Protein AF-A0A1W9LJN0-F1 (afdb_monomer_lite)

Secondary structure (DSSP, 8-state):
-------------------------------------SSPTTPEEESS----SSS--EEEEEEESSEEEE-TT-SEEEE--TT-EE-TT-EEEE-TT-EEEEEETTS-EEEE-SSEEEEEEEEEEETTTTEEEEEEEEEEEEEEEEE---TT-SEEEEEEE-SSEEEEESSEEEEEEEETTEEEEEE-TT-EEEEEETTEEEEEEEEETTEEEEEETTSPPPPPEEPPHHHHHHHHHHTPPPTT--B-TT-EEEEEEEEES-EEEEESTT-EEEES-EEE-SPPB-SEEEEEEEEES-EEEEESSS-EEEES-EEE-

Structure (mmCIF, N/CA/C/O backbone):
data_AF-A0A1W9LJN0-F1
#
_entry.id   AF-A0A1W9LJN0-F1
#
loop_
_atom_site.group_PDB
_atom_site.id
_atom_site.type_symbol
_atom_site.label_atom_id
_atom_site.label_alt_id
_atom_site.label_comp_id
_atom_site.label_asym_id
_atom_site.label_entity_id
_atom_site.label_seq_id
_atom_site.pdbx_PDB_ins_code
_atom_site.Cartn_x
_atom_site.Cartn_y
_atom_site.Cartn_z
_atom_site.occupancy
_atom_site.B_iso_or_equiv
_atom_site.auth_seq_id
_atom_site.auth_comp_id
_atom_site.auth_asym_id
_atom_site.auth_atom_id
_atom_site.pdbx_PDB_model_num
ATOM 1 N N . MET A 1 1 ? -53.079 51.655 16.236 1.00 35.97 1 MET A N 1
ATOM 2 C CA . MET A 1 1 ? -54.178 51.364 17.185 1.00 35.97 1 MET A CA 1
ATOM 3 C C . MET A 1 1 ? -54.790 50.039 16.751 1.00 35.97 1 MET A C 1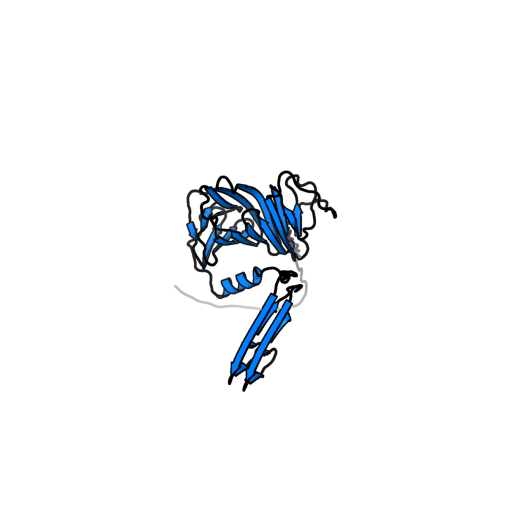
ATOM 5 O O . MET A 1 1 ? -55.192 49.943 15.605 1.00 35.97 1 MET A O 1
ATOM 9 N N . MET A 1 2 ? -54.509 48.933 17.443 1.00 32.59 2 MET A N 1
ATOM 10 C CA . MET A 1 2 ? -55.161 48.486 18.690 1.00 32.59 2 MET A CA 1
ATOM 11 C C . MET A 1 2 ? -56.616 48.035 18.477 1.00 32.59 2 MET A C 1
ATOM 13 O O . MET A 1 2 ? -57.460 48.906 18.339 1.00 32.59 2 MET A O 1
ATOM 17 N N . THR A 1 3 ? -56.840 46.704 18.570 1.00 36.62 3 THR A N 1
ATOM 18 C CA . THR A 1 3 ? -57.911 46.003 19.350 1.00 36.62 3 THR A CA 1
ATOM 19 C C . THR A 1 3 ? -59.389 46.358 19.055 1.00 36.62 3 THR A C 1
ATOM 21 O O . THR A 1 3 ? -59.676 47.468 18.662 1.00 36.62 3 THR A O 1
ATOM 24 N N . ASN A 1 4 ? -60.461 45.591 19.286 1.00 38.78 4 ASN A N 1
ATOM 25 C CA . ASN A 1 4 ? -60.814 44.295 19.901 1.00 38.78 4 ASN A CA 1
ATOM 26 C C . ASN A 1 4 ? -62.323 44.075 19.541 1.00 38.78 4 ASN A C 1
ATOM 28 O O . ASN A 1 4 ? -62.995 45.059 19.256 1.00 38.78 4 ASN A O 1
ATOM 32 N N . ASN A 1 5 ? -63.002 42.922 19.611 1.00 39.91 5 ASN A N 1
ATOM 33 C CA . ASN A 1 5 ? -62.698 41.481 19.703 1.00 39.91 5 ASN A CA 1
ATOM 34 C C . ASN A 1 5 ? -64.052 40.724 19.501 1.00 39.91 5 ASN A C 1
ATOM 36 O O . ASN A 1 5 ? -65.091 41.373 19.460 1.00 39.91 5 ASN A O 1
ATOM 40 N N . ARG A 1 6 ? -64.049 39.381 19.548 1.00 37.50 6 ARG A N 1
ATOM 41 C CA . ARG A 1 6 ? -65.186 38.484 19.891 1.00 37.50 6 ARG A CA 1
ATOM 42 C C . ARG A 1 6 ? -66.364 38.399 18.891 1.00 37.50 6 ARG A C 1
ATOM 44 O O . ARG A 1 6 ? -67.037 39.375 18.608 1.00 37.50 6 ARG A O 1
ATOM 51 N N . LEU A 1 7 ? -66.586 37.247 18.243 1.00 39.75 7 LEU A N 1
ATOM 52 C CA . LEU A 1 7 ? -67.118 35.943 18.726 1.00 39.75 7 LEU A CA 1
ATOM 53 C C . LEU A 1 7 ? -68.646 35.834 18.577 1.00 39.75 7 LEU A C 1
ATOM 55 O O . LEU A 1 7 ? -69.383 36.461 19.332 1.00 39.75 7 LEU A O 1
ATOM 59 N N . LYS A 1 8 ? -69.095 34.942 17.682 1.00 38.06 8 LYS A N 1
ATOM 60 C CA . LYS A 1 8 ? -70.357 34.188 17.790 1.00 38.06 8 LYS A CA 1
ATOM 61 C C . LYS A 1 8 ? -70.215 32.847 17.062 1.00 38.06 8 LYS A C 1
ATOM 63 O O . LYS A 1 8 ? -70.315 32.786 15.842 1.00 38.06 8 LYS A O 1
ATOM 68 N N . GLU A 1 9 ? -69.989 31.784 17.827 1.00 43.19 9 GLU A N 1
ATOM 69 C CA . GLU A 1 9 ? -70.219 30.407 17.380 1.00 43.19 9 GLU A CA 1
ATOM 70 C C . GLU A 1 9 ? -71.694 30.051 17.585 1.00 43.19 9 GLU A C 1
ATOM 72 O O . GLU A 1 9 ? -72.259 30.354 18.635 1.00 43.19 9 GLU A O 1
ATOM 77 N N . THR A 1 10 ? -72.316 29.389 16.610 1.00 38.47 10 THR A N 1
ATOM 78 C CA . THR A 1 10 ? -73.586 28.643 16.731 1.00 38.47 10 THR A CA 1
ATOM 79 C C . THR A 1 10 ? -73.709 27.764 15.473 1.00 38.47 10 THR A C 1
ATOM 81 O O . THR A 1 10 ? -73.546 28.304 14.386 1.00 38.47 10 THR A O 1
ATOM 84 N N . ILE A 1 11 ? -74.043 26.468 15.478 1.00 38.28 11 ILE A N 1
ATOM 85 C CA . ILE A 1 11 ? -73.914 25.356 16.449 1.00 38.28 11 ILE A CA 1
ATOM 86 C C . ILE A 1 11 ? -74.379 24.086 15.691 1.00 38.28 11 ILE A C 1
ATOM 88 O O . ILE A 1 11 ? -75.336 24.199 14.930 1.00 38.28 11 ILE A O 1
ATOM 92 N N . LEU A 1 12 ? -73.797 22.900 15.957 1.00 32.47 12 LEU A N 1
ATOM 93 C CA . LEU A 1 12 ? -74.280 21.567 15.496 1.00 32.47 12 LEU A CA 1
ATOM 94 C C . LEU A 1 12 ? -74.343 21.347 13.950 1.00 32.47 12 LEU A C 1
ATOM 96 O O . LEU A 1 12 ? -74.404 22.287 13.175 1.00 32.47 12 LEU A O 1
ATOM 100 N N . THR A 1 13 ? -74.298 20.133 13.387 1.00 38.59 13 THR A N 1
ATOM 101 C CA . THR A 1 13 ? -74.316 18.752 13.909 1.00 38.59 13 THR A CA 1
ATOM 102 C C . THR A 1 13 ? -73.177 17.913 13.304 1.00 38.59 13 THR A C 1
ATOM 104 O O . THR A 1 13 ? -72.693 18.188 12.209 1.00 38.59 13 THR A O 1
ATOM 107 N N . GLY A 1 14 ? -72.745 16.859 14.005 1.00 33.84 14 GLY A N 1
ATOM 108 C CA . GLY A 1 14 ? -71.745 15.916 13.492 1.00 33.84 14 GLY A CA 1
ATOM 109 C C . GLY A 1 14 ? -72.326 14.683 12.783 1.00 33.84 14 GLY A C 1
ATOM 110 O O . GLY A 1 14 ? -73.535 14.481 12.731 1.00 33.84 14 GLY A O 1
ATOM 111 N N . VAL A 1 15 ? -71.403 13.799 12.383 1.00 36.97 15 VAL A N 1
ATOM 112 C CA . VAL A 1 15 ? -71.593 12.394 11.961 1.00 36.97 15 VAL A CA 1
ATOM 113 C C . VAL A 1 15 ? -72.174 12.145 10.550 1.00 36.97 15 VAL A C 1
ATOM 115 O O . VAL A 1 15 ? -73.350 11.841 10.408 1.00 36.97 15 VAL A O 1
ATOM 118 N N . PHE A 1 16 ? -71.314 12.054 9.521 1.00 32.81 16 PHE A N 1
ATOM 119 C CA . PHE A 1 16 ? -71.002 10.752 8.892 1.00 32.81 16 PHE A CA 1
ATOM 120 C C . PHE A 1 16 ? -69.782 10.796 7.948 1.00 32.81 16 PHE A C 1
ATOM 122 O O . PHE A 1 16 ? -69.379 11.830 7.431 1.00 32.81 16 PHE A O 1
ATOM 129 N N . LYS A 1 17 ? -69.203 9.610 7.764 1.00 32.94 17 LYS A N 1
ATOM 130 C CA . LYS A 1 17 ? -68.022 9.229 6.974 1.00 32.94 17 LYS A CA 1
ATOM 131 C C . LYS A 1 17 ? -67.975 9.821 5.550 1.00 32.94 17 LYS A C 1
ATOM 133 O O . LYS A 1 17 ? -68.966 9.737 4.838 1.00 32.94 17 LYS A O 1
ATOM 138 N N . ILE A 1 18 ? -66.773 10.172 5.077 1.00 40.56 18 ILE A N 1
ATOM 139 C CA . ILE A 1 18 ? -65.991 9.354 4.118 1.00 40.56 18 ILE A CA 1
ATOM 140 C C . ILE A 1 18 ? -64.554 9.903 4.039 1.00 40.56 18 ILE A C 1
ATOM 142 O O . ILE A 1 18 ? -64.319 11.061 3.709 1.00 40.56 18 ILE A O 1
ATOM 146 N N . PHE A 1 19 ? -63.581 9.046 4.352 1.00 36.72 19 PHE A N 1
ATOM 147 C CA . PHE A 1 19 ? -62.151 9.322 4.204 1.00 36.72 19 PHE A CA 1
ATOM 148 C C . PHE A 1 19 ? -61.759 9.011 2.748 1.00 36.72 19 PHE A C 1
ATOM 150 O O . PHE A 1 19 ? -61.533 7.850 2.413 1.00 36.72 19 PHE A O 1
ATOM 157 N N . VAL A 1 20 ? -61.680 10.016 1.868 1.00 39.22 20 VAL A N 1
ATOM 158 C CA . VAL A 1 20 ? -60.998 9.842 0.570 1.00 39.22 20 VAL A CA 1
ATOM 159 C C . VAL A 1 20 ? -59.513 10.100 0.786 1.00 39.22 20 VAL A C 1
ATOM 161 O O . VAL A 1 20 ? -59.011 11.207 0.599 1.00 39.22 20 VAL A O 1
ATOM 164 N N . LEU A 1 21 ? -58.809 9.056 1.223 1.00 36.81 21 LEU A N 1
ATOM 165 C CA . LEU A 1 21 ? -57.354 9.053 1.281 1.00 36.81 21 LEU A CA 1
ATOM 166 C C . LEU A 1 21 ? -56.822 9.025 -0.160 1.00 36.81 21 LEU A C 1
ATOM 168 O O . LEU A 1 21 ? -56.705 7.959 -0.762 1.00 36.81 21 LEU A O 1
ATOM 172 N N . SER A 1 22 ? -56.549 10.204 -0.728 1.00 39.56 22 SER A N 1
ATOM 173 C CA . SER A 1 22 ? -55.938 10.332 -2.055 1.00 39.56 22 SER A CA 1
ATOM 174 C C . SER A 1 22 ? -54.528 9.745 -2.025 1.00 39.56 22 SER A C 1
ATOM 176 O O . SER A 1 22 ? -53.572 10.368 -1.559 1.00 39.56 22 SER A O 1
ATOM 178 N N . LEU A 1 23 ? -54.432 8.500 -2.483 1.00 43.59 23 LEU A N 1
ATOM 179 C CA . LEU A 1 23 ? -53.227 7.689 -2.508 1.00 43.59 23 LEU A CA 1
ATOM 180 C C . LEU A 1 23 ? -52.259 8.195 -3.591 1.00 43.59 23 LEU A C 1
ATOM 182 O O . LEU A 1 23 ? -52.083 7.553 -4.626 1.00 43.59 23 LEU A O 1
ATOM 186 N N . ILE A 1 24 ? -51.586 9.325 -3.349 1.00 43.81 24 ILE A N 1
ATOM 187 C CA . ILE A 1 24 ? -50.379 9.679 -4.109 1.00 43.81 24 ILE A CA 1
ATOM 188 C C . ILE A 1 24 ? -49.248 8.785 -3.601 1.00 43.81 24 ILE A C 1
ATOM 190 O O . ILE A 1 24 ? -48.408 9.171 -2.790 1.00 43.81 24 ILE A O 1
ATOM 194 N N . CYS A 1 25 ? -49.266 7.547 -4.090 1.00 35.28 25 CYS A N 1
ATOM 195 C CA . CYS A 1 25 ? -48.150 6.626 -4.004 1.00 35.28 25 CYS A CA 1
ATOM 196 C C . CYS A 1 25 ? -47.039 7.155 -4.919 1.00 35.28 25 CYS A C 1
ATOM 198 O O . CYS A 1 25 ? -46.892 6.722 -6.059 1.00 35.28 25 CYS A O 1
ATOM 200 N N . LEU A 1 26 ? -46.278 8.137 -4.429 1.00 38.56 26 LEU A N 1
ATOM 201 C CA . LEU A 1 26 ? -44.926 8.370 -4.915 1.00 38.56 26 LEU A CA 1
ATOM 202 C C . LEU A 1 26 ? -44.145 7.097 -4.576 1.00 38.56 26 LEU A C 1
ATOM 204 O O . LEU A 1 26 ? -43.939 6.839 -3.385 1.00 38.56 26 LEU A O 1
ATOM 208 N N . PRO A 1 27 ? -43.740 6.274 -5.563 1.00 40.53 27 PRO A N 1
ATOM 209 C CA . PRO A 1 27 ? -42.848 5.178 -5.257 1.00 40.53 27 PRO A CA 1
ATOM 210 C C . PRO A 1 27 ? -41.597 5.802 -4.655 1.00 40.53 27 PRO A C 1
ATOM 212 O O . PRO A 1 27 ? -41.004 6.712 -5.243 1.00 40.53 27 PRO A O 1
ATOM 215 N N . PHE A 1 28 ? -41.198 5.317 -3.478 1.00 41.78 28 PHE A N 1
ATOM 216 C CA . PHE A 1 28 ? -39.837 5.520 -3.017 1.00 41.78 28 PHE A CA 1
ATOM 217 C C . PHE A 1 28 ? -38.941 5.038 -4.151 1.00 41.78 28 PHE A C 1
ATOM 219 O O . PHE A 1 28 ? -38.836 3.835 -4.395 1.00 41.78 28 PHE A O 1
ATOM 226 N N . LEU A 1 29 ? -38.309 5.980 -4.852 1.00 37.22 29 LEU A N 1
ATOM 227 C CA . LEU A 1 29 ? -37.176 5.668 -5.694 1.00 37.22 29 LEU A CA 1
ATOM 228 C C . LEU A 1 29 ? -36.070 5.283 -4.713 1.00 37.22 29 LEU A C 1
ATOM 230 O O . LEU A 1 29 ? -35.251 6.105 -4.303 1.00 37.22 29 LEU A O 1
ATOM 234 N N . THR A 1 30 ? -36.092 4.020 -4.285 1.00 41.88 30 THR A N 1
ATOM 235 C CA . THR A 1 30 ? -34.948 3.346 -3.695 1.00 41.88 30 THR A CA 1
ATOM 236 C C . THR A 1 30 ? -33.914 3.273 -4.800 1.00 41.88 30 THR A C 1
ATOM 238 O O . THR A 1 30 ? -33.776 2.264 -5.493 1.00 41.88 30 THR A O 1
ATOM 241 N N . GLY A 1 31 ? -33.235 4.403 -4.998 1.00 36.78 31 GLY A N 1
ATOM 242 C CA . GLY A 1 31 ? -32.000 4.486 -5.731 1.00 36.78 31 GLY A CA 1
ATOM 243 C C . GLY A 1 31 ? -31.047 3.551 -5.023 1.00 36.78 31 GLY A C 1
ATOM 244 O O . GLY A 1 31 ? -30.416 3.927 -4.039 1.00 36.78 31 GLY A O 1
ATOM 245 N N . SER A 1 32 ? -30.999 2.315 -5.518 1.00 37.88 32 SER A N 1
ATOM 246 C CA . SER A 1 32 ? -29.863 1.438 -5.337 1.00 37.88 32 SER A CA 1
ATOM 247 C C . SER A 1 32 ? -28.649 2.284 -5.688 1.00 37.88 32 SER A C 1
ATOM 249 O O . SER A 1 32 ? -28.423 2.607 -6.858 1.00 37.88 32 SER A O 1
ATOM 251 N N . LEU A 1 33 ? -27.920 2.712 -4.657 1.00 35.62 33 LEU A N 1
ATOM 252 C CA . LEU A 1 33 ? -26.556 3.176 -4.808 1.00 35.62 33 LEU A CA 1
ATOM 253 C C . LEU A 1 33 ? -25.814 1.965 -5.349 1.00 35.62 33 LEU A C 1
ATOM 255 O O . LEU A 1 33 ? -25.388 1.105 -4.582 1.00 35.62 33 LEU A O 1
ATOM 259 N N . TYR A 1 34 ? -25.755 1.875 -6.680 1.00 39.16 34 TYR A N 1
ATOM 260 C CA . TYR A 1 34 ? -25.023 0.847 -7.395 1.00 39.16 34 TYR A CA 1
ATOM 261 C C . TYR A 1 34 ? -23.600 0.897 -6.853 1.00 39.16 34 TYR A C 1
ATOM 263 O O . TYR A 1 34 ? -22.830 1.803 -7.184 1.00 39.16 34 TYR A O 1
ATOM 271 N N . ALA A 1 35 ? -23.274 -0.048 -5.970 1.00 42.72 35 ALA A N 1
ATOM 272 C CA . ALA A 1 35 ? -21.923 -0.249 -5.499 1.00 42.72 35 ALA A CA 1
ATOM 273 C C . ALA A 1 35 ? -21.118 -0.588 -6.748 1.00 42.72 35 ALA A C 1
ATOM 275 O O . ALA A 1 35 ? -21.254 -1.679 -7.299 1.00 42.72 35 ALA A O 1
ATOM 276 N N . LYS A 1 36 ? -20.389 0.405 -7.270 1.00 51.75 36 LYS A N 1
ATOM 277 C CA . LYS A 1 36 ? -19.696 0.299 -8.550 1.00 51.75 36 LYS A CA 1
ATOM 278 C C . LYS A 1 36 ? -18.742 -0.879 -8.452 1.00 51.75 36 LYS A C 1
ATOM 280 O O . LYS A 1 36 ? -17.731 -0.783 -7.756 1.00 51.75 36 LYS A O 1
ATOM 285 N N . THR A 1 37 ? -19.083 -1.980 -9.121 1.00 65.12 37 THR A N 1
ATOM 286 C CA . THR A 1 37 ? -18.301 -3.208 -9.050 1.00 65.12 37 THR A CA 1
ATOM 287 C C . THR A 1 37 ? -16.870 -2.884 -9.447 1.00 65.12 37 THR A C 1
ATOM 289 O O . THR A 1 37 ? -16.604 -2.384 -10.539 1.00 65.12 37 THR A O 1
ATOM 292 N N . LEU A 1 38 ? -15.952 -3.117 -8.512 1.00 78.44 38 LEU A N 1
ATOM 293 C CA . LEU A 1 38 ? -14.531 -2.831 -8.683 1.00 78.44 38 LEU A CA 1
ATOM 294 C C . LEU A 1 38 ? -13.918 -3.621 -9.847 1.00 78.44 38 LEU A C 1
ATOM 296 O O . LEU A 1 38 ? -13.002 -3.151 -10.519 1.00 78.44 38 LEU A O 1
ATOM 300 N N . ILE A 1 39 ? -14.447 -4.824 -10.069 1.00 83.12 39 ILE A N 1
ATOM 301 C CA . ILE A 1 39 ? -14.121 -5.703 -11.186 1.00 83.12 39 ILE A CA 1
ATOM 302 C C . ILE A 1 39 ? -14.922 -5.244 -12.420 1.00 83.12 39 ILE A C 1
ATOM 304 O O . ILE A 1 39 ? -16.141 -5.105 -12.311 1.00 83.12 39 ILE A O 1
ATOM 308 N N . PRO A 1 40 ? -14.280 -5.042 -13.589 1.00 83.88 40 PRO A N 1
ATOM 309 C CA . PRO A 1 40 ? -14.974 -4.739 -14.838 1.00 83.88 40 PRO A CA 1
ATOM 310 C C . PRO A 1 40 ? -16.061 -5.765 -15.181 1.00 83.88 40 PRO A C 1
ATOM 312 O O . PRO A 1 40 ? -15.866 -6.973 -15.028 1.00 83.88 40 PRO A O 1
ATOM 315 N N . GLU A 1 41 ? -17.194 -5.282 -15.683 1.00 83.19 41 GLU A N 1
ATOM 316 C CA . GLU A 1 41 ? -18.299 -6.131 -16.123 1.00 83.19 41 GLU A CA 1
ATOM 317 C C . GLU A 1 41 ? -17.854 -7.075 -17.254 1.00 83.19 41 GLU A C 1
ATOM 319 O O . GLU A 1 41 ? -17.096 -6.691 -18.145 1.00 83.19 41 GLU A O 1
ATOM 324 N N . GLY A 1 42 ? -18.279 -8.340 -17.190 1.00 82.75 42 GLY A N 1
ATOM 325 C CA . GLY A 1 42 ? -17.891 -9.372 -18.158 1.00 82.75 42 GLY A CA 1
ATOM 326 C C . GLY A 1 42 ? -16.452 -9.903 -18.037 1.00 82.75 42 GLY A C 1
ATOM 327 O O . GLY A 1 42 ? -16.062 -10.742 -18.849 1.00 82.75 42 GLY A O 1
ATOM 328 N N . LEU A 1 43 ? -15.656 -9.475 -17.045 1.00 91.44 43 LEU A N 1
ATOM 329 C CA . LEU A 1 43 ? -14.290 -9.979 -16.866 1.00 91.44 43 LEU A CA 1
ATOM 330 C C . LEU A 1 43 ? -14.274 -11.488 -16.561 1.00 91.44 43 LEU A C 1
ATOM 332 O O . LEU A 1 43 ? -14.705 -11.939 -15.499 1.00 91.44 43 LEU A O 1
ATOM 336 N N . VAL A 1 44 ? -13.681 -12.270 -17.463 1.00 92.25 44 VAL A N 1
ATOM 337 C CA . VAL A 1 44 ? -13.500 -13.714 -17.274 1.00 92.25 44 VAL A CA 1
ATOM 338 C C . VAL A 1 44 ? -12.327 -13.977 -16.328 1.00 92.25 44 VAL A C 1
ATOM 340 O O . VAL A 1 44 ? -11.184 -13.616 -16.621 1.00 92.25 44 VAL A O 1
ATOM 343 N N . LEU A 1 45 ? -12.592 -14.654 -15.209 1.00 93.00 45 LEU A N 1
ATOM 344 C CA . LEU A 1 45 ? -11.546 -15.126 -14.302 1.00 93.00 45 LEU A CA 1
ATOM 345 C C . LEU A 1 45 ? -10.902 -16.427 -14.816 1.00 93.00 45 LEU A C 1
ATOM 347 O O . LEU A 1 45 ? -11.582 -17.297 -15.361 1.00 93.00 45 LEU A O 1
ATOM 351 N N . LYS A 1 46 ? -9.585 -16.571 -14.631 1.00 92.62 46 LYS A N 1
ATOM 352 C CA . LYS A 1 46 ? -8.809 -17.777 -14.966 1.00 92.62 46 LYS A CA 1
ATOM 353 C C . LYS A 1 46 ? -8.141 -18.367 -13.721 1.00 92.62 46 LYS A C 1
ATOM 355 O O . LYS A 1 46 ? -7.498 -17.653 -12.953 1.00 92.62 46 LYS A O 1
ATOM 360 N N . ASP A 1 47 ? -8.222 -19.690 -13.565 1.00 86.62 47 ASP A N 1
ATOM 361 C CA . ASP A 1 47 ? -7.620 -20.413 -12.428 1.00 86.62 47 ASP A CA 1
ATOM 362 C C . ASP A 1 47 ? -6.088 -20.488 -12.495 1.00 86.62 47 ASP A C 1
ATOM 364 O O . ASP A 1 47 ? -5.394 -20.469 -11.467 1.00 86.62 47 ASP A O 1
ATOM 368 N N . LYS A 1 48 ? -5.559 -20.576 -13.723 1.00 91.69 48 LYS A N 1
ATOM 369 C CA . LYS A 1 48 ? -4.127 -20.570 -14.019 1.00 91.69 48 LYS A CA 1
ATOM 370 C C . LYS A 1 48 ? -3.678 -19.146 -14.331 1.00 91.69 48 LYS A C 1
ATOM 372 O O . LYS A 1 48 ? -4.128 -18.554 -15.308 1.00 91.69 48 LYS A O 1
ATOM 377 N N . PHE A 1 49 ? -2.749 -18.641 -13.525 1.00 94.44 49 PHE A N 1
ATOM 378 C CA . PHE A 1 49 ? -2.041 -17.395 -13.796 1.00 94.44 49 PHE A CA 1
ATOM 379 C C . PHE A 1 49 ? -1.184 -17.531 -15.061 1.00 94.44 49 PHE A C 1
ATOM 381 O O . PHE A 1 49 ? -0.456 -18.516 -15.218 1.00 94.44 49 PHE A O 1
ATOM 388 N N . LEU A 1 50 ? -1.268 -16.540 -15.944 1.00 94.31 50 LEU A N 1
ATOM 389 C CA . LEU A 1 50 ? -0.403 -16.384 -17.110 1.00 94.31 50 LEU A CA 1
ATOM 390 C C . LEU A 1 50 ? 0.384 -15.082 -16.914 1.00 94.31 50 LEU A C 1
ATOM 392 O O . LEU A 1 50 ? -0.246 -14.099 -16.552 1.00 94.31 50 LEU A O 1
ATOM 396 N N . PRO A 1 51 ? 1.714 -15.046 -17.114 1.00 93.62 51 PRO A N 1
ATOM 397 C CA . PRO A 1 51 ? 2.494 -13.820 -16.951 1.00 93.62 51 PRO A CA 1
ATOM 398 C C . PRO A 1 51 ? 1.979 -12.643 -17.791 1.00 93.62 51 PRO A C 1
ATOM 400 O O . PRO A 1 51 ? 1.567 -12.824 -18.940 1.00 93.62 51 PRO A O 1
ATOM 403 N N . GLY A 1 52 ? 2.072 -11.438 -17.226 1.00 92.69 52 GLY A N 1
ATOM 404 C CA . GLY A 1 52 ? 1.877 -10.186 -17.948 1.00 92.69 52 GLY A CA 1
ATOM 405 C C . GLY A 1 52 ? 3.011 -9.906 -18.943 1.00 92.69 52 GLY A C 1
ATOM 406 O O . GLY A 1 52 ? 3.944 -10.694 -19.112 1.00 92.69 52 GLY A O 1
ATOM 407 N N . LYS A 1 53 ? 2.926 -8.767 -19.636 1.00 92.50 53 LYS A N 1
ATOM 408 C CA . LYS A 1 53 ? 3.963 -8.339 -20.586 1.00 92.50 53 LYS A CA 1
ATOM 409 C C . LYS A 1 53 ? 5.141 -7.690 -19.857 1.00 92.50 53 LYS A C 1
ATOM 411 O O . LYS A 1 53 ? 4.946 -6.946 -18.903 1.00 92.50 53 LYS A O 1
ATOM 416 N N . GLY A 1 54 ? 6.344 -7.894 -20.394 1.00 93.31 54 GLY A N 1
ATOM 417 C CA . GLY A 1 54 ? 7.567 -7.264 -19.895 1.00 93.31 54 GLY A CA 1
ATOM 418 C C . GLY A 1 54 ? 8.176 -7.967 -18.672 1.00 93.31 54 GLY A C 1
ATOM 419 O O . GLY A 1 54 ? 7.743 -9.059 -18.296 1.00 93.31 54 GLY A O 1
ATOM 420 N N . PRO A 1 55 ? 9.227 -7.380 -18.074 1.00 94.50 55 PRO A N 1
ATOM 421 C CA . PRO A 1 55 ? 9.820 -7.890 -16.845 1.00 94.50 55 PRO A CA 1
ATOM 422 C C . PRO A 1 55 ? 8.874 -7.710 -15.648 1.00 94.50 55 PRO A C 1
ATOM 424 O O . PRO A 1 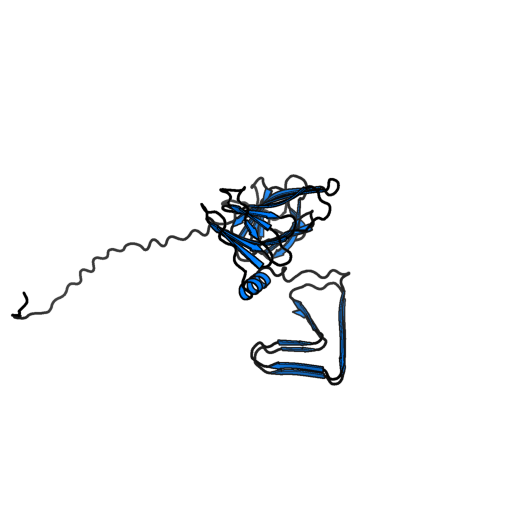55 ? 8.049 -6.799 -15.604 1.00 94.50 55 PRO A O 1
ATOM 427 N N . SER A 1 56 ? 9.034 -8.568 -14.642 1.00 96.19 56 SER A N 1
ATOM 428 C CA . SER A 1 56 ? 8.341 -8.434 -13.356 1.00 96.19 56 SER A CA 1
ATOM 429 C C . SER A 1 56 ? 8.848 -7.191 -12.618 1.00 96.19 56 SER A C 1
ATOM 431 O O . SER A 1 56 ? 10.053 -7.072 -12.404 1.00 96.19 56 SER A O 1
ATOM 433 N N . ILE A 1 57 ? 7.950 -6.308 -12.180 1.00 96.88 57 ILE A N 1
ATOM 434 C CA . ILE A 1 57 ? 8.260 -5.091 -11.401 1.00 96.88 57 ILE A CA 1
ATOM 435 C C . ILE A 1 57 ? 8.164 -5.290 -9.879 1.00 96.88 57 ILE A C 1
ATOM 437 O O . ILE A 1 57 ? 8.626 -4.458 -9.094 1.00 96.88 57 ILE A O 1
ATOM 441 N N . GLY A 1 58 ? 7.559 -6.398 -9.460 1.00 96.62 58 GLY A N 1
ATOM 442 C CA . GLY A 1 58 ? 7.433 -6.804 -8.067 1.00 96.62 58 GLY A CA 1
ATOM 443 C C . GLY A 1 58 ? 6.811 -8.189 -7.945 1.00 96.62 58 GLY A C 1
ATOM 444 O O . GLY A 1 58 ? 6.720 -8.929 -8.924 1.00 96.62 58 GLY A O 1
ATOM 445 N N . LYS A 1 59 ? 6.365 -8.545 -6.741 1.00 96.50 59 LYS A N 1
ATOM 446 C CA . LYS A 1 59 ? 5.667 -9.804 -6.450 1.00 96.50 59 LYS A CA 1
ATOM 447 C C . LYS A 1 59 ? 4.680 -9.664 -5.297 1.00 96.50 59 LYS A C 1
ATOM 449 O O . LYS A 1 59 ? 4.823 -8.804 -4.429 1.00 96.50 59 LYS A O 1
ATOM 454 N N . ILE A 1 60 ? 3.725 -10.583 -5.232 1.00 96.56 60 ILE A N 1
ATOM 455 C CA . ILE A 1 60 ? 2.798 -10.710 -4.104 1.00 96.56 60 ILE A CA 1
ATOM 456 C C . ILE A 1 60 ? 3.530 -11.332 -2.909 1.00 96.56 60 ILE A C 1
ATOM 458 O O . ILE A 1 60 ? 3.947 -12.491 -2.962 1.00 96.56 60 ILE A O 1
ATOM 462 N N . TYR A 1 61 ? 3.675 -10.587 -1.815 1.00 91.56 61 TYR A N 1
ATOM 463 C CA . TYR A 1 61 ? 4.341 -11.050 -0.598 1.00 91.56 61 TYR A CA 1
ATOM 464 C C . TYR A 1 61 ? 3.381 -11.792 0.344 1.00 91.56 61 TYR A C 1
ATOM 466 O O . TYR A 1 61 ? 3.698 -12.895 0.813 1.00 91.56 61 TYR A O 1
ATOM 474 N N . SER A 1 62 ? 2.192 -11.234 0.585 1.00 91.06 62 SER A N 1
ATOM 475 C CA . SER A 1 62 ? 1.096 -11.885 1.313 1.00 91.06 62 SER A CA 1
ATOM 476 C C . SER A 1 62 ? -0.252 -11.548 0.665 1.00 91.06 62 SER A C 1
ATOM 478 O O . SER A 1 62 ? -0.391 -10.517 0.011 1.00 91.06 62 SER A O 1
ATOM 480 N N . VAL A 1 63 ? -1.229 -12.451 0.771 1.00 92.06 63 VAL A N 1
ATOM 481 C CA . VAL A 1 63 ? -2.595 -12.237 0.271 1.00 92.06 63 VAL A CA 1
ATOM 482 C C . VAL A 1 63 ? -3.589 -13.049 1.098 1.00 92.06 63 VAL A C 1
ATOM 484 O O . VAL A 1 63 ? -3.334 -14.212 1.415 1.00 92.06 63 VAL A O 1
ATOM 487 N N . GLN A 1 64 ? -4.719 -12.430 1.420 1.00 88.31 64 GLN A N 1
ATOM 488 C CA . GLN A 1 64 ? -5.890 -13.004 2.072 1.00 88.31 64 GLN A CA 1
ATOM 489 C C . GLN A 1 64 ? -7.097 -12.709 1.179 1.00 88.31 64 GLN A C 1
ATOM 491 O O . GLN A 1 64 ? -7.322 -11.535 0.912 1.00 88.31 64 GLN A O 1
ATOM 496 N N . ALA A 1 65 ? -7.819 -13.772 0.782 1.00 81.94 65 ALA A N 1
ATOM 497 C CA . ALA A 1 65 ? -9.137 -13.835 0.116 1.00 81.94 65 ALA A CA 1
ATOM 498 C C . ALA A 1 65 ? -9.426 -12.855 -1.047 1.00 81.94 65 ALA A C 1
ATOM 500 O O . ALA A 1 65 ? -9.098 -11.689 -0.991 1.00 81.94 65 ALA A O 1
ATOM 501 N N . ASP A 1 66 ? -10.112 -13.301 -2.102 1.00 87.62 66 ASP A N 1
ATOM 502 C CA . ASP A 1 66 ? -10.833 -12.402 -3.034 1.00 87.62 66 ASP A CA 1
ATOM 503 C C . ASP A 1 66 ? -10.081 -11.132 -3.498 1.00 87.62 66 ASP A C 1
ATOM 505 O O . ASP A 1 66 ? -10.605 -10.016 -3.530 1.00 87.62 66 ASP A O 1
ATOM 509 N N . VAL A 1 67 ? -8.814 -11.332 -3.876 1.00 95.88 67 VAL A N 1
ATOM 510 C CA . VAL A 1 67 ? -7.981 -10.338 -4.556 1.00 95.88 67 VAL A CA 1
ATOM 511 C C . VAL A 1 67 ? -7.777 -10.776 -6.003 1.00 95.88 67 VAL A C 1
ATOM 513 O O . VAL A 1 67 ? -7.364 -11.911 -6.268 1.00 95.88 67 VAL A O 1
ATOM 516 N N . ILE A 1 68 ? -8.066 -9.873 -6.936 1.00 97.12 68 ILE A N 1
ATOM 517 C CA . ILE A 1 68 ? -7.983 -10.093 -8.382 1.00 97.12 68 ILE A CA 1
ATOM 518 C C . ILE A 1 68 ? -6.881 -9.213 -8.974 1.00 97.12 68 ILE A C 1
ATOM 520 O O . ILE A 1 68 ? -6.761 -8.038 -8.634 1.00 97.12 68 ILE A O 1
ATOM 524 N N . ILE A 1 69 ? -6.096 -9.788 -9.883 1.00 97.88 69 ILE A N 1
ATOM 525 C CA . ILE A 1 69 ? -5.132 -9.080 -10.729 1.00 97.88 69 ILE A CA 1
ATOM 526 C C . ILE A 1 69 ? -5.636 -9.105 -12.165 1.00 97.88 69 ILE A C 1
ATOM 528 O O . ILE A 1 69 ? -6.073 -10.148 -12.651 1.00 97.88 69 ILE A O 1
ATOM 532 N N . ILE A 1 70 ? -5.555 -7.965 -12.841 1.00 97.69 70 ILE A N 1
ATOM 533 C CA . ILE A 1 70 ? -5.899 -7.794 -14.251 1.00 97.69 70 ILE A CA 1
ATOM 534 C C . ILE A 1 70 ? -4.679 -7.186 -14.940 1.00 97.69 70 ILE A C 1
ATOM 536 O O . ILE A 1 70 ? -4.261 -6.091 -14.572 1.00 97.69 70 ILE A O 1
ATOM 540 N N . HIS A 1 71 ? -4.113 -7.870 -15.932 1.00 97.19 71 HIS A N 1
ATOM 541 C CA . HIS A 1 71 ? -2.999 -7.320 -16.712 1.00 97.19 71 HIS A CA 1
ATOM 542 C C . HIS A 1 71 ? -3.452 -6.155 -17.600 1.00 97.19 71 HIS A C 1
ATOM 544 O O . HIS A 1 71 ? -4.639 -6.001 -17.899 1.00 97.19 71 HIS A O 1
ATOM 550 N N . SER A 1 72 ? -2.492 -5.374 -18.095 1.00 94.62 72 SER A N 1
ATOM 551 C CA . SER A 1 72 ? -2.728 -4.197 -18.946 1.00 94.62 72 SER A CA 1
ATOM 552 C C . SER A 1 72 ? -3.556 -4.454 -20.215 1.00 94.62 72 SER A C 1
ATOM 554 O O . SER A 1 72 ? -4.183 -3.527 -20.725 1.00 94.62 72 SER A O 1
ATOM 556 N N . ASP A 1 73 ? -3.624 -5.696 -20.714 1.00 92.19 73 ASP A N 1
ATOM 557 C CA . ASP A 1 73 ? -4.476 -6.061 -21.857 1.00 92.19 73 ASP A CA 1
ATOM 558 C C . ASP A 1 73 ? -5.963 -6.272 -21.508 1.00 92.19 73 ASP A C 1
ATOM 560 O O . ASP A 1 73 ? -6.784 -6.420 -22.413 1.00 92.19 73 ASP A O 1
ATOM 564 N N . ARG A 1 74 ? -6.305 -6.257 -20.211 1.00 92.25 74 ARG A N 1
ATOM 565 C CA . ARG A 1 74 ? -7.658 -6.340 -19.632 1.00 92.25 74 ARG A CA 1
ATOM 566 C C . ARG A 1 74 ? -8.497 -7.548 -20.079 1.00 92.25 74 ARG A C 1
ATOM 568 O O . ARG A 1 74 ? -9.706 -7.552 -19.871 1.00 92.25 74 ARG A O 1
ATOM 575 N N . LYS A 1 75 ? -7.881 -8.597 -20.641 1.00 91.19 75 LYS A N 1
ATOM 576 C CA . LYS A 1 75 ? -8.612 -9.767 -21.171 1.00 91.19 75 LYS A CA 1
ATOM 577 C C . LYS A 1 75 ? -9.148 -10.704 -20.098 1.00 91.19 75 LYS A C 1
ATOM 579 O O . LYS A 1 75 ? -10.208 -11.295 -20.279 1.00 91.19 75 LYS A O 1
ATOM 584 N N . TYR A 1 76 ? -8.391 -10.880 -19.018 1.00 95.00 76 TYR A N 1
ATOM 585 C CA . TYR A 1 76 ? -8.678 -11.856 -17.971 1.00 95.00 76 TYR A CA 1
ATOM 586 C C . TYR A 1 76 ? -8.322 -11.307 -16.594 1.00 95.00 76 TYR A C 1
ATOM 588 O O . TYR A 1 76 ? -7.364 -10.546 -16.448 1.00 95.00 76 TYR A O 1
ATOM 596 N N . GLY A 1 77 ? -9.075 -11.746 -15.587 1.00 96.12 77 GLY A N 1
ATOM 597 C CA . GLY A 1 77 ? -8.700 -11.601 -14.185 1.00 96.12 77 GLY A CA 1
ATOM 598 C C . GLY A 1 77 ? -8.084 -12.886 -13.637 1.00 96.12 77 GLY A C 1
ATOM 599 O O . GLY A 1 77 ? -8.471 -13.991 -14.017 1.00 96.12 77 GLY A O 1
ATOM 600 N N . TYR A 1 78 ? -7.160 -12.752 -12.696 1.00 96.81 78 TYR A N 1
ATOM 601 C CA . TYR A 1 78 ? -6.495 -13.870 -12.033 1.00 96.81 78 TYR A CA 1
ATOM 602 C C . TYR A 1 78 ? -6.611 -13.716 -10.521 1.00 96.81 78 TYR A C 1
ATOM 604 O O . TYR A 1 78 ? -6.362 -12.636 -9.986 1.00 96.81 78 TYR A O 1
ATOM 612 N N . ARG A 1 79 ? -6.957 -14.795 -9.810 1.00 95.94 79 ARG A N 1
ATOM 613 C CA . ARG A 1 79 ? -6.936 -14.787 -8.339 1.00 95.94 79 ARG A CA 1
ATOM 614 C C . ARG A 1 79 ? -5.490 -14.696 -7.849 1.00 95.94 79 ARG A C 1
ATOM 616 O O . ARG A 1 79 ? -4.673 -15.566 -8.159 1.00 95.94 79 ARG A O 1
ATOM 623 N N . ALA A 1 80 ? -5.193 -13.658 -7.074 1.00 95.94 80 ALA A N 1
ATOM 624 C CA . ALA A 1 80 ? -3.882 -13.423 -6.490 1.00 95.94 80 ALA A CA 1
ATOM 625 C C . ALA A 1 80 ? -3.458 -14.573 -5.559 1.00 95.94 80 ALA A C 1
ATOM 627 O O . ALA A 1 80 ? -4.253 -15.104 -4.782 1.00 95.94 80 ALA A O 1
ATOM 628 N N . LYS A 1 81 ? -2.179 -14.953 -5.627 1.00 94.19 81 LYS A N 1
ATOM 629 C CA . LYS A 1 81 ? -1.545 -15.992 -4.801 1.00 94.19 81 LYS A CA 1
ATOM 630 C C . LYS A 1 81 ? -0.139 -15.528 -4.418 1.00 94.19 81 LYS A C 1
ATOM 632 O O . LYS A 1 81 ? 0.520 -14.832 -5.187 1.00 94.19 81 LYS A O 1
ATOM 637 N N . LYS A 1 82 ? 0.339 -15.919 -3.235 1.00 92.50 82 LYS A N 1
ATOM 638 C CA . LYS A 1 82 ? 1.690 -15.574 -2.766 1.00 92.50 82 LYS A CA 1
ATOM 639 C C . LYS A 1 82 ? 2.763 -15.971 -3.794 1.00 92.50 82 LYS A C 1
ATOM 641 O O . LYS A 1 82 ? 2.670 -17.028 -4.409 1.00 92.50 82 LYS A O 1
ATOM 646 N N . ASN A 1 83 ? 3.792 -15.135 -3.919 1.00 92.38 83 ASN A N 1
ATOM 647 C CA . ASN A 1 83 ? 4.913 -15.229 -4.858 1.00 92.38 83 ASN A CA 1
ATOM 648 C C . ASN A 1 83 ? 4.564 -15.083 -6.350 1.00 92.38 83 ASN A C 1
ATOM 650 O O . ASN A 1 83 ? 5.476 -15.206 -7.166 1.00 92.38 83 ASN A O 1
ATOM 654 N N . LEU A 1 84 ? 3.313 -14.793 -6.737 1.00 96.75 84 LEU A N 1
ATOM 655 C CA . LEU A 1 84 ? 3.044 -14.425 -8.130 1.00 96.75 84 LEU A CA 1
ATOM 656 C C . LEU A 1 84 ? 3.770 -13.112 -8.487 1.00 96.75 84 LEU A C 1
ATOM 658 O O . LEU A 1 84 ? 3.791 -12.196 -7.656 1.00 96.75 84 LEU A O 1
ATOM 662 N N . PRO A 1 85 ? 4.371 -13.018 -9.687 1.00 98.12 85 PRO A N 1
ATOM 663 C CA . PRO A 1 85 ? 4.970 -11.786 -10.187 1.00 98.12 85 PRO A CA 1
ATOM 664 C C . PRO A 1 85 ? 3.900 -10.740 -10.514 1.00 98.12 85 PRO A C 1
ATOM 666 O O . PRO A 1 85 ? 2.764 -11.083 -10.844 1.00 98.12 85 PRO A O 1
ATOM 669 N N . LEU A 1 86 ? 4.292 -9.471 -10.430 1.00 98.00 86 LEU A N 1
ATOM 670 C CA . LEU A 1 86 ? 3.497 -8.303 -10.811 1.00 98.00 86 LEU A CA 1
ATOM 671 C C . LEU A 1 86 ? 4.186 -7.591 -11.974 1.00 98.00 86 LEU A C 1
ATOM 673 O O . LEU A 1 86 ? 5.414 -7.473 -11.975 1.00 98.00 86 LEU A O 1
ATOM 677 N N . PHE A 1 87 ? 3.403 -7.107 -12.931 1.00 97.81 87 PHE A N 1
ATOM 678 C CA . PHE A 1 87 ? 3.865 -6.509 -14.184 1.00 97.81 87 PHE A CA 1
ATOM 679 C C . PHE A 1 87 ? 3.398 -5.060 -14.332 1.00 97.81 87 PHE A C 1
ATOM 681 O O . PHE A 1 87 ? 2.510 -4.584 -13.622 1.00 97.81 87 PHE A O 1
ATOM 688 N N . GLU A 1 88 ? 4.016 -4.343 -15.267 1.00 96.94 88 GLU A N 1
ATOM 689 C CA . GLU A 1 88 ? 3.624 -2.976 -15.594 1.00 96.94 88 GLU A CA 1
ATOM 690 C C . GLU A 1 88 ? 2.207 -2.921 -16.191 1.00 96.94 88 GLU A C 1
ATOM 692 O O . GLU A 1 88 ? 1.840 -3.678 -17.097 1.00 96.94 88 GLU A O 1
ATOM 697 N N . GLY A 1 89 ? 1.400 -2.007 -15.652 1.00 97.00 89 GLY A N 1
ATOM 698 C CA . GLY A 1 89 ? -0.015 -1.848 -15.969 1.00 97.00 89 GLY A CA 1
ATOM 699 C C . GLY A 1 89 ? -0.933 -2.904 -15.342 1.00 97.00 89 GLY A C 1
ATOM 700 O O . GLY A 1 89 ? -2.105 -2.973 -15.718 1.00 97.00 89 GLY A O 1
ATOM 701 N N . ASP A 1 90 ? -0.449 -3.708 -14.388 1.00 98.31 90 ASP A N 1
ATOM 702 C CA . ASP A 1 90 ? -1.314 -4.578 -13.586 1.00 98.31 90 ASP A CA 1
ATOM 703 C C . ASP A 1 90 ? -2.258 -3.743 -12.712 1.00 98.31 90 ASP A C 1
ATOM 705 O O . ASP A 1 90 ? -1.824 -2.925 -11.900 1.00 98.31 90 ASP A O 1
ATOM 709 N N . THR A 1 91 ? -3.561 -3.990 -12.840 1.00 98.25 91 THR A N 1
ATOM 710 C CA . THR A 1 91 ? -4.581 -3.513 -11.902 1.00 98.25 91 THR A CA 1
ATOM 711 C C . THR A 1 91 ? -4.792 -4.563 -10.812 1.00 98.25 91 THR A C 1
ATOM 713 O O . THR A 1 91 ? -5.119 -5.711 -11.116 1.00 98.25 91 THR A O 1
ATOM 716 N N . ILE A 1 92 ? -4.631 -4.176 -9.547 1.00 98.31 92 ILE A N 1
ATOM 717 C CA . ILE A 1 92 ? -4.854 -5.016 -8.365 1.00 98.31 92 ILE A CA 1
ATOM 718 C C . ILE A 1 92 ? -6.126 -4.538 -7.667 1.00 98.31 92 ILE A C 1
ATOM 720 O O . ILE A 1 92 ? -6.248 -3.356 -7.352 1.00 98.31 92 ILE A O 1
ATOM 724 N N . ILE A 1 93 ? -7.054 -5.460 -7.414 1.00 98.00 93 ILE A N 1
ATOM 725 C CA . ILE A 1 93 ? -8.368 -5.195 -6.820 1.00 98.00 93 ILE A CA 1
ATOM 726 C C . ILE A 1 93 ? -8.559 -6.078 -5.588 1.00 98.00 93 ILE A C 1
ATOM 728 O O . ILE A 1 93 ? -8.519 -7.304 -5.702 1.00 98.00 93 ILE A O 1
ATOM 732 N N . THR A 1 94 ? -8.839 -5.475 -4.435 1.00 96.38 94 THR A N 1
ATOM 733 C CA . THR A 1 94 ? -9.326 -6.162 -3.231 1.00 96.38 94 THR A CA 1
ATOM 734 C C . THR A 1 94 ? -10.849 -6.035 -3.125 1.00 96.38 94 THR A C 1
ATOM 736 O O . THR A 1 94 ? -11.401 -4.938 -3.217 1.00 96.38 94 THR A O 1
ATOM 739 N N . GLN A 1 95 ? -11.549 -7.155 -2.923 1.00 93.56 95 GLN A N 1
ATOM 740 C CA . GLN A 1 95 ? -12.985 -7.157 -2.602 1.00 93.56 95 GLN A CA 1
ATOM 741 C C . GLN A 1 95 ? -13.210 -6.974 -1.083 1.00 93.56 95 GLN A C 1
ATOM 743 O O . GLN A 1 95 ? -12.297 -6.555 -0.371 1.00 93.56 95 GLN A O 1
ATOM 748 N N . ASP A 1 96 ? -14.407 -7.268 -0.569 1.00 90.12 96 ASP A N 1
ATOM 749 C CA . ASP A 1 96 ? -14.826 -6.951 0.813 1.00 90.12 96 ASP A CA 1
ATOM 750 C C . ASP A 1 96 ? -14.002 -7.642 1.916 1.00 90.12 96 ASP A C 1
ATOM 752 O O . ASP A 1 96 ? -13.852 -7.106 3.010 1.00 90.12 96 ASP A O 1
ATOM 756 N N . ASN A 1 97 ? -13.417 -8.805 1.617 1.00 86.75 97 ASN A N 1
ATOM 757 C CA . ASN A 1 97 ? -12.491 -9.520 2.507 1.00 86.75 97 ASN A CA 1
ATOM 758 C C . ASN A 1 97 ? -11.033 -9.458 2.017 1.00 86.75 97 ASN A C 1
ATOM 760 O O . ASN A 1 97 ? -10.160 -10.126 2.573 1.00 86.75 97 ASN A O 1
ATOM 764 N N . GLY A 1 98 ? -10.778 -8.696 0.949 1.00 91.50 98 GLY A N 1
ATOM 765 C CA . GLY A 1 98 ? -9.515 -8.716 0.232 1.00 91.50 98 GLY A CA 1
ATOM 766 C C . GLY A 1 98 ? -8.425 -7.919 0.926 1.00 91.50 98 GLY A C 1
ATOM 767 O O . GLY A 1 98 ? -8.578 -6.731 1.198 1.00 91.50 98 GLY A O 1
ATOM 768 N N . ARG A 1 99 ? -7.281 -8.558 1.155 1.00 93.88 99 ARG A N 1
ATOM 769 C CA . ARG A 1 99 ? -6.064 -7.896 1.631 1.00 93.88 99 ARG A CA 1
ATOM 770 C C . ARG A 1 99 ? -4.862 -8.451 0.890 1.00 93.88 99 ARG A C 1
ATOM 772 O O . ARG A 1 99 ? -4.714 -9.663 0.745 1.00 93.88 99 ARG A O 1
ATOM 779 N N . ILE A 1 100 ? -3.988 -7.566 0.432 1.00 95.56 100 ILE A N 1
ATOM 780 C CA . ILE A 1 100 ? -2.767 -7.943 -0.282 1.00 95.56 100 ILE A CA 1
ATOM 781 C C . ILE A 1 100 ? -1.618 -7.023 0.102 1.00 95.56 100 ILE A C 1
ATOM 783 O O . ILE A 1 100 ? -1.785 -5.819 0.272 1.00 95.56 100 ILE A O 1
ATOM 787 N N . GLU A 1 101 ? -0.443 -7.624 0.217 1.00 96.31 101 GLU A N 1
ATOM 788 C CA . GLU A 1 101 ? 0.832 -6.968 0.446 1.00 96.31 101 GLU A CA 1
ATOM 789 C C . GLU A 1 101 ? 1.755 -7.320 -0.721 1.00 96.31 101 GLU A C 1
ATOM 791 O O . GLU A 1 101 ? 2.019 -8.498 -0.991 1.00 96.31 101 GLU A O 1
ATOM 796 N N . THR A 1 102 ? 2.233 -6.307 -1.434 1.00 96.56 102 THR A N 1
ATOM 797 C CA . THR A 1 102 ? 3.106 -6.455 -2.602 1.00 96.56 102 THR A CA 1
ATOM 798 C C . THR A 1 102 ? 4.488 -5.911 -2.293 1.00 96.56 102 THR A C 1
ATOM 800 O O . THR A 1 102 ? 4.592 -4.817 -1.745 1.00 96.56 102 THR A O 1
ATOM 803 N N . LEU A 1 103 ? 5.533 -6.625 -2.707 1.00 96.31 103 LEU A N 1
ATOM 804 C CA . LEU A 1 103 ? 6.922 -6.176 -2.626 1.00 96.31 103 LEU A CA 1
ATOM 805 C C . LEU A 1 103 ? 7.419 -5.835 -4.034 1.00 96.31 103 LEU A C 1
ATOM 807 O O . LEU A 1 103 ? 7.477 -6.720 -4.891 1.00 96.31 103 LEU A O 1
ATOM 811 N N . LEU A 1 104 ? 7.766 -4.572 -4.269 1.00 96.81 104 LEU A N 1
ATOM 812 C CA . LEU A 1 104 ? 8.370 -4.105 -5.516 1.00 96.81 104 LEU A CA 1
ATOM 813 C C . LEU A 1 104 ? 9.878 -4.401 -5.554 1.00 96.81 104 LEU A C 1
ATOM 815 O O . LEU A 1 104 ? 10.508 -4.652 -4.524 1.00 96.81 104 LEU A O 1
ATOM 819 N N . ASN A 1 105 ? 10.468 -4.369 -6.751 1.00 94.94 105 ASN A N 1
ATOM 820 C CA . ASN A 1 105 ? 11.892 -4.668 -6.954 1.00 94.94 105 ASN A CA 1
ATOM 821 C C . ASN A 1 105 ? 12.845 -3.675 -6.261 1.00 94.94 105 ASN A C 1
ATOM 823 O O . ASN A 1 105 ? 13.972 -4.046 -5.946 1.00 94.94 105 ASN A O 1
ATOM 827 N N . ASP A 1 106 ? 12.398 -2.444 -5.995 1.00 92.44 106 ASP A N 1
ATOM 828 C CA . ASP A 1 106 ? 13.145 -1.424 -5.244 1.00 92.44 106 ASP A CA 1
ATOM 829 C C . ASP A 1 106 ? 13.095 -1.638 -3.713 1.00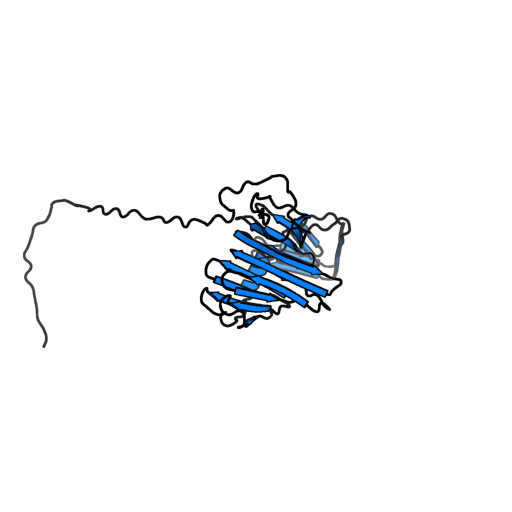 92.44 106 ASP A C 1
ATOM 831 O O . ASP A 1 106 ? 13.642 -0.846 -2.946 1.00 92.44 106 ASP A O 1
ATOM 835 N N . GLY A 1 107 ? 12.411 -2.695 -3.261 1.00 92.44 107 GLY A N 1
ATOM 836 C CA . GLY A 1 107 ? 12.178 -3.000 -1.854 1.00 92.44 107 GLY A CA 1
ATOM 837 C C . GLY A 1 107 ? 11.030 -2.215 -1.218 1.00 92.44 107 GLY A C 1
ATOM 838 O O . GLY A 1 107 ? 10.857 -2.309 -0.005 1.00 92.44 107 GLY A O 1
ATOM 839 N N . SER A 1 108 ? 10.262 -1.427 -1.975 1.00 96.06 108 SER A N 1
ATOM 840 C CA . SER A 1 108 ? 9.063 -0.753 -1.463 1.00 96.06 108 SER A CA 1
ATOM 841 C C . SER A 1 108 ? 7.896 -1.733 -1.316 1.00 96.06 108 SER A C 1
ATOM 843 O O . SER A 1 108 ? 7.697 -2.618 -2.153 1.00 96.06 108 SER A O 1
ATOM 845 N N . THR A 1 109 ? 7.089 -1.546 -0.272 1.00 96.62 109 THR A N 1
ATOM 846 C CA . THR A 1 109 ? 5.914 -2.379 0.019 1.00 96.62 109 THR A CA 1
ATOM 847 C C . THR A 1 109 ? 4.629 -1.572 -0.139 1.00 96.62 109 THR A C 1
ATOM 849 O O . THR A 1 109 ? 4.532 -0.445 0.346 1.00 96.62 109 THR A O 1
ATOM 852 N N . ILE A 1 110 ? 3.617 -2.165 -0.777 1.00 97.94 110 ILE A N 1
ATOM 853 C CA . ILE A 1 110 ? 2.264 -1.598 -0.870 1.00 97.94 110 ILE A CA 1
ATOM 854 C C . ILE A 1 110 ? 1.284 -2.571 -0.216 1.00 97.94 110 ILE A C 1
ATOM 856 O O . ILE A 1 110 ? 1.300 -3.764 -0.521 1.00 97.94 110 ILE A O 1
ATOM 860 N N . ILE A 1 111 ? 0.442 -2.067 0.686 1.00 97.12 111 ILE A N 1
ATOM 861 C CA . ILE A 1 111 ? -0.594 -2.836 1.382 1.00 97.12 111 ILE A CA 1
ATOM 862 C C . ILE A 1 111 ? -1.957 -2.268 0.995 1.00 97.12 111 ILE A C 1
ATOM 864 O O . ILE A 1 111 ? -2.236 -1.100 1.265 1.00 97.12 111 ILE A O 1
ATOM 868 N N . LEU A 1 112 ? -2.809 -3.102 0.402 1.00 97.38 112 LEU A N 1
ATOM 869 C CA . LEU A 1 112 ? -4.211 -2.789 0.127 1.00 97.38 112 LEU A CA 1
ATOM 870 C C . LEU A 1 112 ? -5.079 -3.492 1.171 1.00 97.38 112 LEU A C 1
ATOM 872 O O . LEU A 1 112 ? -4.891 -4.682 1.448 1.00 97.38 112 LEU A O 1
ATOM 876 N N . VAL A 1 113 ? -6.047 -2.761 1.714 1.00 95.31 113 VAL A N 1
ATOM 877 C CA . VAL A 1 113 ? -7.116 -3.303 2.570 1.00 95.31 113 VAL A CA 1
ATOM 878 C C . VAL A 1 113 ? -8.376 -3.532 1.714 1.00 95.31 113 VAL A C 1
ATOM 880 O O . VAL A 1 113 ? -8.303 -3.296 0.503 1.00 95.31 113 VAL A O 1
ATOM 883 N N . PRO A 1 114 ? -9.508 -4.018 2.258 1.00 94.81 114 PRO A N 1
ATOM 884 C CA . PRO A 1 114 ? -10.710 -4.259 1.465 1.00 94.81 114 PRO A CA 1
ATOM 885 C C . PRO A 1 114 ? -11.170 -3.081 0.608 1.00 94.81 114 PRO A C 1
ATOM 887 O O . PRO A 1 114 ? -10.856 -1.923 0.888 1.00 94.81 114 PRO A O 1
ATOM 890 N N . GLN A 1 115 ? -11.932 -3.400 -0.439 1.00 95.31 115 GLN A N 1
ATOM 891 C CA . GLN A 1 115 ? -12.565 -2.424 -1.334 1.00 95.31 115 GLN A CA 1
ATOM 892 C C . GLN A 1 115 ? -11.576 -1.389 -1.902 1.00 95.31 115 GLN A C 1
ATOM 894 O O . GLN A 1 115 ? -11.844 -0.190 -1.904 1.00 95.31 115 GLN A O 1
ATOM 899 N N . THR A 1 116 ? -10.414 -1.844 -2.373 1.00 97.75 116 THR A N 1
ATOM 900 C CA . THR A 1 116 ? -9.335 -0.983 -2.877 1.00 97.75 116 THR A CA 1
ATOM 901 C C . THR A 1 116 ? -8.897 -1.406 -4.273 1.00 97.75 116 THR A C 1
ATOM 903 O O . THR A 1 116 ? -8.839 -2.593 -4.593 1.00 97.75 116 THR A O 1
ATOM 906 N N . SER A 1 117 ? -8.574 -0.429 -5.122 1.00 98.06 117 SER A N 1
ATOM 907 C CA . SER A 1 117 ? -8.032 -0.678 -6.458 1.00 98.06 117 SER A CA 1
ATOM 908 C C . SER A 1 117 ? -6.890 0.265 -6.802 1.00 98.06 117 SER A C 1
ATOM 910 O O . SER A 1 117 ? -7.021 1.490 -6.694 1.00 98.06 117 SER A O 1
ATOM 912 N N . ILE A 1 118 ? -5.775 -0.327 -7.235 1.00 98.56 118 ILE A N 1
ATOM 913 C CA . ILE A 1 118 ? -4.613 0.377 -7.781 1.00 98.56 118 ILE A CA 1
ATOM 914 C C . ILE A 1 118 ? -4.235 -0.201 -9.142 1.00 98.56 118 ILE A C 1
ATOM 916 O O . ILE A 1 118 ? -4.473 -1.373 -9.416 1.00 98.56 118 ILE A O 1
ATOM 920 N N . GLU A 1 119 ? -3.575 0.602 -9.963 1.00 98.44 119 GLU A N 1
ATOM 921 C CA . GLU A 1 119 ? -2.891 0.197 -11.185 1.00 98.44 119 GLU A CA 1
ATOM 922 C C . GLU A 1 119 ? -1.402 0.546 -11.048 1.00 98.44 119 GLU A C 1
ATOM 924 O O . GLU A 1 119 ? -1.037 1.680 -10.727 1.00 98.44 119 GLU A O 1
ATOM 929 N N . LEU A 1 120 ? -0.536 -0.442 -11.276 1.00 98.12 120 LEU A N 1
ATOM 930 C CA . LEU A 1 120 ? 0.919 -0.301 -11.244 1.00 98.12 120 LEU A CA 1
ATOM 931 C C . LEU A 1 120 ? 1.421 0.246 -12.588 1.00 98.12 120 LEU A C 1
ATOM 933 O O . LEU A 1 120 ? 2.042 -0.466 -13.374 1.00 98.12 120 LEU A O 1
ATOM 937 N N . SER A 1 121 ? 1.092 1.503 -12.880 1.00 94.19 121 SER A N 1
ATOM 938 C CA . SER A 1 121 ? 1.255 2.121 -14.204 1.00 94.19 121 SER A CA 1
ATOM 939 C C . SER A 1 121 ? 2.700 2.245 -14.697 1.00 94.19 121 SER A C 1
ATOM 941 O O . SER A 1 121 ? 2.901 2.450 -15.888 1.00 94.19 121 SER A O 1
ATOM 943 N N . GLY A 1 122 ? 3.693 2.142 -13.813 1.00 84.06 122 GLY A N 1
ATOM 944 C CA . GLY A 1 122 ? 5.106 2.084 -14.182 1.00 84.06 122 GLY A CA 1
ATOM 945 C C . GLY A 1 122 ? 5.995 1.800 -12.979 1.00 84.06 122 GLY A C 1
ATOM 946 O O . GLY A 1 122 ? 5.734 2.293 -11.880 1.00 84.06 122 GLY A O 1
ATOM 947 N N . SER A 1 123 ? 7.062 1.022 -13.168 1.00 86.50 123 SER A N 1
ATOM 948 C CA . SER A 1 123 ? 8.127 0.909 -12.166 1.00 86.50 123 SER A CA 1
ATOM 949 C C . SER A 1 123 ? 9.459 0.537 -12.812 1.00 86.50 123 SER A C 1
ATOM 951 O O . SER A 1 123 ? 9.741 -0.627 -13.095 1.00 86.50 123 SER A O 1
ATOM 953 N N . VAL A 1 124 ? 10.293 1.551 -13.022 1.00 91.38 124 VAL A N 1
ATOM 954 C CA . VAL A 1 124 ? 11.682 1.409 -13.456 1.00 91.38 124 VAL A CA 1
ATOM 955 C C . VAL A 1 124 ? 12.567 1.423 -12.216 1.00 91.38 124 VAL A C 1
ATOM 957 O O . VAL A 1 124 ? 12.595 2.409 -11.478 1.00 91.38 124 VAL A O 1
ATOM 960 N N . TYR A 1 125 ? 13.313 0.341 -12.004 1.00 92.62 125 TYR A N 1
ATOM 961 C CA . TYR A 1 125 ? 14.337 0.240 -10.968 1.00 92.62 125 TYR A CA 1
ATOM 962 C C . TYR A 1 125 ? 15.644 -0.244 -11.599 1.00 92.62 125 TYR A C 1
ATOM 964 O O . TYR A 1 125 ? 15.784 -1.416 -11.945 1.00 92.62 125 TYR A O 1
ATOM 972 N N . ASP A 1 126 ? 16.591 0.678 -11.753 1.00 91.38 126 ASP A N 1
ATOM 973 C CA . ASP A 1 126 ? 17.937 0.421 -12.252 1.00 91.38 126 ASP A CA 1
ATOM 974 C C . ASP A 1 126 ? 18.945 0.781 -11.156 1.00 91.38 126 ASP A C 1
ATOM 976 O O . ASP A 1 126 ? 19.270 1.947 -10.906 1.00 91.38 126 ASP A O 1
ATOM 980 N N . GLN A 1 127 ? 19.431 -0.261 -10.483 1.00 90.44 127 GLN A N 1
ATOM 981 C CA . GLN A 1 127 ? 20.400 -0.137 -9.403 1.00 90.44 127 GLN A CA 1
ATOM 982 C C . GLN A 1 127 ? 21.797 0.268 -9.895 1.00 90.44 127 GLN A C 1
ATOM 984 O O . GLN A 1 127 ? 22.523 0.921 -9.148 1.00 90.44 127 GLN A O 1
ATOM 989 N N . ALA A 1 128 ? 22.178 -0.086 -11.126 1.00 91.81 128 ALA A N 1
ATOM 990 C CA . ALA A 1 128 ? 23.503 0.218 -11.661 1.00 91.81 128 ALA A CA 1
ATOM 991 C C . ALA A 1 128 ? 23.642 1.712 -11.985 1.00 91.81 128 ALA A C 1
ATOM 993 O O . ALA A 1 128 ? 24.663 2.324 -11.675 1.00 91.81 128 ALA A O 1
ATOM 994 N N . ASN A 1 129 ? 22.589 2.314 -12.544 1.00 92.88 129 ASN A N 1
ATOM 995 C CA . ASN A 1 129 ? 22.551 3.741 -12.871 1.00 92.88 129 ASN A CA 1
ATOM 996 C C . ASN A 1 129 ? 21.993 4.624 -11.736 1.00 92.88 129 ASN A C 1
ATOM 998 O O . ASN A 1 129 ? 22.026 5.854 -11.833 1.00 92.88 129 ASN A O 1
ATOM 1002 N N . GLY A 1 130 ? 21.505 4.026 -10.642 1.00 92.56 130 GLY A N 1
ATOM 1003 C CA . GLY A 1 130 ? 20.949 4.749 -9.494 1.00 92.56 130 GLY A CA 1
ATOM 1004 C C . GLY A 1 130 ? 19.655 5.491 -9.839 1.00 92.56 130 GLY A C 1
ATOM 1005 O O . GLY A 1 130 ? 19.481 6.648 -9.434 1.00 92.56 130 GLY A O 1
ATOM 1006 N N . ILE A 1 131 ? 18.783 4.832 -10.611 1.00 93.44 131 ILE A N 1
ATOM 1007 C CA . ILE A 1 131 ? 17.502 5.351 -11.099 1.00 93.44 131 ILE A CA 1
ATOM 1008 C C . ILE A 1 131 ? 16.354 4.536 -10.492 1.00 93.44 131 ILE A C 1
ATOM 1010 O O . ILE A 1 131 ? 16.284 3.318 -10.649 1.00 93.44 131 ILE A O 1
ATOM 1014 N N . ARG A 1 132 ? 15.408 5.226 -9.852 1.00 95.69 132 ARG A N 1
ATOM 1015 C CA . ARG A 1 132 ? 14.067 4.709 -9.565 1.00 95.69 132 ARG A CA 1
ATOM 1016 C C . ARG A 1 132 ? 13.022 5.690 -10.086 1.00 95.69 132 ARG A C 1
ATOM 1018 O O . ARG A 1 132 ? 13.083 6.873 -9.753 1.00 95.69 132 ARG A O 1
ATOM 1025 N N . SER A 1 133 ? 12.043 5.182 -10.824 1.00 96.06 133 SER A N 1
ATOM 1026 C CA . SER A 1 133 ? 10.796 5.883 -11.123 1.00 96.06 133 SER A CA 1
ATOM 1027 C C . SER A 1 133 ? 9.630 4.907 -11.010 1.00 96.06 133 SER A C 1
ATOM 1029 O O . SER A 1 133 ? 9.533 3.973 -11.803 1.00 96.06 133 SER A O 1
ATOM 1031 N N . SER A 1 134 ? 8.760 5.107 -10.021 1.00 96.94 134 SER A N 1
ATOM 1032 C CA . SER A 1 134 ? 7.537 4.315 -9.841 1.00 96.94 134 SER A CA 1
ATOM 1033 C C . SER A 1 134 ? 6.308 5.219 -9.879 1.00 96.94 134 SER A C 1
ATOM 1035 O O . SER A 1 134 ? 6.272 6.241 -9.194 1.00 96.94 134 SER A O 1
ATOM 1037 N N . LEU A 1 135 ? 5.291 4.829 -10.648 1.00 98.06 135 LEU A N 1
ATOM 1038 C CA . LEU A 1 135 ? 3.995 5.499 -10.728 1.00 98.06 135 LEU A CA 1
ATOM 1039 C C . LEU A 1 135 ? 2.882 4.495 -10.430 1.00 98.06 135 LEU A C 1
ATOM 1041 O O . LEU A 1 135 ? 2.695 3.520 -11.158 1.00 98.06 135 LEU A O 1
ATOM 1045 N N . ILE A 1 136 ? 2.131 4.766 -9.367 1.00 98.62 136 ILE A N 1
ATOM 1046 C CA . ILE A 1 136 ? 0.957 3.998 -8.970 1.00 98.62 136 ILE A CA 1
ATOM 1047 C C . ILE A 1 136 ? -0.263 4.903 -9.134 1.00 98.62 136 ILE A C 1
ATOM 1049 O O . ILE A 1 136 ? -0.355 5.949 -8.491 1.00 98.62 136 ILE A O 1
ATOM 1053 N N . ASN A 1 137 ? -1.223 4.492 -9.957 1.00 98.56 137 ASN A N 1
ATOM 1054 C CA . ASN A 1 137 ? -2.548 5.102 -9.972 1.00 98.56 137 ASN A CA 1
ATOM 1055 C C . ASN A 1 137 ? -3.405 4.406 -8.909 1.00 98.56 137 ASN A C 1
ATOM 1057 O O . ASN A 1 137 ? -3.584 3.195 -8.966 1.00 98.56 137 ASN A O 1
ATOM 1061 N N . MET A 1 138 ? -3.963 5.141 -7.954 1.00 98.44 138 MET A N 1
ATOM 1062 C CA . MET A 1 138 ? -4.920 4.616 -6.982 1.00 98.44 138 MET A CA 1
ATOM 1063 C C . MET A 1 138 ? -6.320 5.125 -7.333 1.00 98.44 138 MET A C 1
ATOM 1065 O O . MET A 1 138 ? -6.572 6.329 -7.343 1.00 98.44 138 MET A O 1
ATOM 1069 N N . ILE A 1 139 ? -7.220 4.196 -7.659 1.00 96.44 139 ILE A N 1
ATOM 1070 C CA . ILE A 1 139 ? -8.537 4.497 -8.229 1.00 96.44 139 ILE A CA 1
ATOM 1071 C C . ILE A 1 139 ? -9.551 4.773 -7.115 1.00 96.44 139 ILE A C 1
ATOM 1073 O O . ILE A 1 139 ? -10.267 5.771 -7.168 1.00 96.44 139 ILE A O 1
ATOM 1077 N N . LEU A 1 140 ? -9.623 3.888 -6.117 1.00 97.06 140 LEU A N 1
ATOM 1078 C CA . LEU A 1 140 ? -10.465 4.043 -4.928 1.00 97.06 140 LEU A CA 1
ATOM 1079 C C . LEU A 1 140 ? -9.983 3.145 -3.779 1.00 97.06 140 LEU A C 1
ATOM 1081 O O . LEU A 1 140 ? -9.211 2.209 -4.005 1.00 97.06 140 LEU A O 1
ATOM 1085 N N . GLY A 1 141 ? -10.470 3.413 -2.568 1.00 97.62 141 GLY A N 1
ATOM 1086 C CA . GLY A 1 141 ? -10.236 2.616 -1.363 1.00 97.62 141 GLY A CA 1
ATOM 1087 C C . GLY A 1 141 ? -9.161 3.209 -0.459 1.00 97.62 141 GLY A C 1
ATOM 1088 O O . GLY A 1 141 ? -9.005 4.432 -0.384 1.00 97.62 141 GLY A O 1
ATOM 1089 N N . LYS A 1 142 ? -8.410 2.349 0.237 1.00 97.75 142 LYS A N 1
ATOM 1090 C CA . LYS A 1 142 ? -7.357 2.747 1.178 1.00 97.75 142 LYS A CA 1
ATOM 1091 C C . LYS A 1 142 ? -6.113 1.871 1.013 1.00 97.75 142 LYS A C 1
ATOM 1093 O O . LYS A 1 142 ? -6.197 0.646 0.989 1.00 97.75 142 LYS A O 1
ATOM 1098 N N . ALA A 1 143 ? -4.943 2.491 0.918 1.00 98.31 143 ALA A N 1
ATOM 1099 C CA . ALA A 1 143 ? -3.677 1.782 0.769 1.00 98.31 143 ALA A CA 1
ATOM 1100 C C . ALA A 1 143 ? -2.571 2.440 1.596 1.00 98.31 143 ALA A C 1
ATOM 1102 O O . ALA A 1 143 ? -2.550 3.661 1.763 1.00 98.31 143 ALA A O 1
ATOM 1103 N N . ARG A 1 144 ? -1.639 1.622 2.092 1.00 97.81 144 ARG A N 1
ATOM 1104 C CA . ARG A 1 144 ? -0.407 2.066 2.750 1.00 97.81 144 ARG A CA 1
ATOM 1105 C C . ARG A 1 144 ? 0.778 1.798 1.838 1.00 97.81 144 ARG A C 1
ATOM 1107 O O . ARG A 1 144 ? 0.915 0.700 1.299 1.00 97.81 144 ARG A O 1
ATOM 1114 N N . PHE A 1 145 ? 1.636 2.795 1.714 1.00 97.69 145 PHE A N 1
ATOM 1115 C CA . PHE A 1 145 ? 2.832 2.801 0.892 1.00 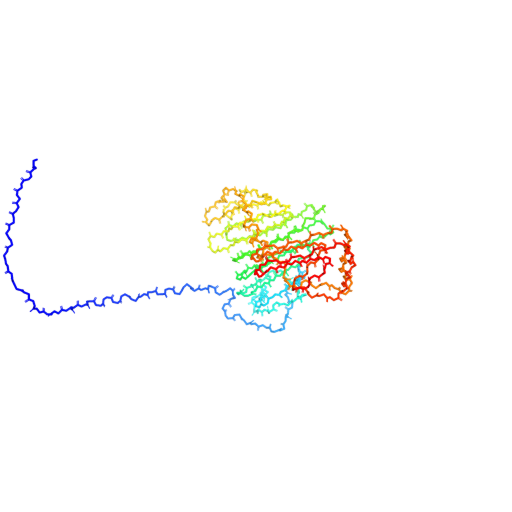97.69 145 PHE A CA 1
ATOM 1116 C C . PHE A 1 145 ? 4.036 2.966 1.818 1.00 97.69 145 PHE A C 1
ATOM 1118 O O . PHE A 1 145 ? 4.267 4.041 2.370 1.00 97.69 145 PHE A O 1
ATOM 1125 N N . LEU A 1 146 ? 4.790 1.883 1.995 1.00 96.06 146 LEU A N 1
ATOM 1126 C CA . LEU A 1 146 ? 6.055 1.873 2.718 1.00 96.06 146 LEU A CA 1
ATOM 1127 C C . LEU A 1 146 ? 7.177 1.910 1.678 1.00 96.06 146 LEU A C 1
ATOM 1129 O O . LEU A 1 146 ? 7.626 0.876 1.181 1.00 96.06 146 LEU A O 1
ATOM 1133 N N . VAL A 1 147 ? 7.571 3.120 1.293 1.00 96.38 147 VAL A N 1
ATOM 1134 C CA . VAL A 1 147 ? 8.498 3.366 0.186 1.00 96.38 147 VAL A CA 1
ATOM 1135 C C . VAL A 1 147 ? 9.931 3.400 0.695 1.00 96.38 147 VAL A C 1
ATOM 1137 O O . VAL A 1 147 ? 10.297 4.242 1.520 1.00 96.38 147 VAL A O 1
ATOM 1140 N N . THR A 1 148 ? 10.764 2.510 0.163 1.00 93.81 148 THR A N 1
ATOM 1141 C CA . THR A 1 148 ? 12.155 2.359 0.590 1.00 93.81 148 THR A CA 1
ATOM 1142 C C . THR A 1 148 ? 12.990 3.578 0.190 1.00 93.81 148 THR A C 1
ATOM 1144 O O . THR A 1 148 ? 12.979 4.036 -0.955 1.00 93.81 148 THR A O 1
ATOM 1147 N N . LYS A 1 149 ? 13.732 4.129 1.161 1.00 92.25 149 LYS A N 1
ATOM 1148 C CA . LYS A 1 149 ? 14.638 5.264 0.953 1.00 92.25 149 LYS A CA 1
ATOM 1149 C C . LYS A 1 149 ? 15.973 4.771 0.393 1.00 92.25 149 LYS A C 1
ATOM 1151 O O . LYS A 1 149 ? 16.811 4.254 1.126 1.00 92.25 149 LYS A O 1
ATOM 1156 N N . LEU A 1 150 ? 16.174 4.970 -0.906 1.00 90.75 150 LEU A N 1
ATOM 1157 C CA . LEU A 1 150 ? 17.377 4.545 -1.623 1.00 90.75 150 LEU A CA 1
ATOM 1158 C C . LEU A 1 150 ? 18.493 5.599 -1.521 1.00 90.75 150 LEU A C 1
ATOM 1160 O O . LEU A 1 150 ? 18.528 6.576 -2.274 1.00 90.75 150 LEU A O 1
ATOM 1164 N N . THR A 1 151 ? 19.415 5.412 -0.578 1.00 88.06 151 THR A N 1
ATOM 1165 C CA . THR A 1 151 ? 20.620 6.250 -0.445 1.00 88.06 151 THR A CA 1
ATOM 1166 C C . THR A 1 151 ? 21.521 6.105 -1.677 1.00 88.06 151 THR A C 1
ATOM 1168 O O . THR A 1 151 ? 21.711 5.005 -2.185 1.00 88.06 151 THR A O 1
ATOM 1171 N N . GLY A 1 152 ? 22.082 7.214 -2.168 1.00 85.44 152 GLY A N 1
ATOM 1172 C CA . GLY A 1 152 ? 22.984 7.233 -3.331 1.00 85.44 152 GLY A CA 1
ATOM 1173 C C . GLY A 1 152 ? 22.296 7.270 -4.704 1.00 85.44 152 GLY A C 1
ATOM 1174 O O . GLY A 1 152 ? 22.954 7.583 -5.694 1.00 85.44 152 GLY A O 1
ATOM 1175 N N . PHE A 1 153 ? 20.981 7.034 -4.785 1.00 91.00 153 PHE A N 1
ATOM 1176 C CA . PHE A 1 153 ? 20.236 7.163 -6.041 1.00 91.00 153 PHE A CA 1
ATOM 1177 C C . PHE A 1 153 ? 20.076 8.639 -6.420 1.00 91.00 153 PHE A C 1
ATOM 1179 O O . PHE A 1 153 ? 19.479 9.426 -5.675 1.00 91.00 153 PHE A O 1
ATOM 1186 N N . LYS A 1 154 ? 20.591 9.007 -7.598 1.00 85.25 154 LYS A N 1
ATOM 1187 C CA . LYS A 1 154 ? 20.549 10.381 -8.123 1.00 85.25 154 LYS A CA 1
ATOM 1188 C C . LYS A 1 154 ? 19.108 10.768 -8.459 1.00 85.25 154 LYS A C 1
ATOM 1190 O O . LYS A 1 154 ? 18.586 11.750 -7.927 1.00 85.25 154 LYS A O 1
ATOM 1195 N N . HIS A 1 155 ? 18.438 9.918 -9.235 1.00 90.50 155 HIS A N 1
ATOM 1196 C CA . HIS A 1 155 ? 17.042 10.072 -9.632 1.00 90.50 155 HIS A CA 1
ATOM 1197 C C . HIS A 1 155 ? 16.214 9.010 -8.910 1.00 90.50 155 HIS A C 1
ATOM 1199 O O . HIS A 1 155 ? 16.370 7.819 -9.158 1.00 90.50 155 HIS A O 1
ATOM 1205 N N . SER A 1 156 ? 15.381 9.426 -7.958 1.00 93.50 156 SER A N 1
ATOM 1206 C CA . SER A 1 156 ? 14.586 8.508 -7.141 1.00 93.50 156 SER A CA 1
ATOM 1207 C C . SER A 1 156 ? 13.217 9.117 -6.889 1.00 93.50 156 SER A C 1
ATOM 1209 O O . SER A 1 156 ? 13.042 9.929 -5.984 1.00 93.50 156 SER A O 1
ATOM 1211 N N . GLU A 1 157 ? 12.261 8.734 -7.725 1.00 94.75 157 GLU A N 1
ATOM 1212 C CA . GLU A 1 157 ? 10.879 9.191 -7.691 1.00 94.75 157 GLU A CA 1
ATOM 1213 C C . GLU A 1 157 ? 9.951 8.006 -7.417 1.00 94.75 157 GLU A C 1
ATOM 1215 O O . GLU A 1 157 ? 10.164 6.894 -7.906 1.00 94.75 157 GLU A O 1
ATOM 1220 N N . PHE A 1 158 ? 8.943 8.236 -6.585 1.00 97.81 158 PHE A N 1
ATOM 1221 C CA . PHE A 1 158 ? 7.816 7.340 -6.381 1.00 97.81 158 PHE A CA 1
ATOM 1222 C C . PHE A 1 158 ? 6.579 8.222 -6.234 1.00 97.81 158 PHE A C 1
ATOM 1224 O O . PHE A 1 158 ? 6.525 9.066 -5.338 1.00 97.81 158 PHE A O 1
ATOM 1231 N N . LYS A 1 159 ? 5.614 8.061 -7.138 1.00 98.31 159 LYS A N 1
ATOM 1232 C CA . LYS A 1 159 ? 4.389 8.859 -7.205 1.00 98.31 159 LYS A CA 1
ATOM 1233 C C . LYS A 1 159 ? 3.167 7.973 -7.016 1.00 98.31 159 LYS A C 1
ATOM 1235 O O . LYS A 1 159 ? 2.999 6.987 -7.731 1.00 98.31 159 LYS A O 1
ATOM 1240 N N . VAL A 1 160 ? 2.284 8.371 -6.105 1.00 98.69 160 VAL A N 1
ATOM 1241 C CA . VAL A 1 160 ? 0.913 7.855 -6.024 1.00 98.69 160 VAL A CA 1
ATOM 1242 C C . VAL A 1 160 ? -0.023 8.935 -6.549 1.00 98.69 160 VAL A C 1
ATOM 1244 O O . VAL A 1 160 ? -0.043 10.046 -6.024 1.00 98.69 160 VAL A O 1
ATOM 1247 N N . ARG A 1 161 ? -0.781 8.628 -7.599 1.00 98.62 161 ARG A N 1
ATOM 1248 C CA . ARG A 1 161 ? -1.735 9.544 -8.233 1.00 98.62 161 ARG A CA 1
ATOM 1249 C C . ARG A 1 161 ? -3.159 9.051 -8.019 1.00 98.62 161 ARG A C 1
ATOM 1251 O O . ARG A 1 161 ? -3.437 7.875 -8.229 1.00 98.62 161 ARG A O 1
ATOM 1258 N N . THR A 1 162 ? -4.060 9.954 -7.661 1.00 98.69 162 THR A N 1
ATOM 1259 C CA . THR A 1 162 ? -5.504 9.707 -7.543 1.00 98.69 162 THR A CA 1
ATOM 1260 C C . THR A 1 162 ? -6.274 10.589 -8.534 1.00 98.69 162 THR A C 1
ATOM 1262 O O . THR A 1 162 ? -5.677 11.205 -9.419 1.00 98.69 162 THR A O 1
ATOM 1265 N N . GLU A 1 163 ? -7.605 10.665 -8.421 1.00 97.56 163 GLU A N 1
ATOM 1266 C CA . GLU A 1 163 ? -8.393 11.641 -9.191 1.00 97.56 163 GLU A CA 1
ATOM 1267 C C . GLU A 1 163 ? -8.025 13.092 -8.821 1.00 97.56 163 GLU A C 1
ATOM 1269 O O . GLU A 1 163 ? -7.944 13.954 -9.699 1.00 97.56 163 GLU A O 1
ATOM 1274 N N . THR A 1 164 ? -7.785 13.369 -7.534 1.00 98.50 164 THR A N 1
ATOM 1275 C CA . THR A 1 164 ? -7.651 14.742 -7.015 1.00 98.50 164 THR A CA 1
ATOM 1276 C C . THR A 1 164 ? -6.236 15.119 -6.588 1.00 98.50 164 THR A C 1
ATOM 1278 O O . THR A 1 164 ? -5.919 16.306 -6.586 1.00 98.50 164 THR A O 1
ATOM 1281 N N . ALA A 1 165 ? -5.369 14.152 -6.271 1.00 98.62 165 ALA A N 1
ATOM 1282 C CA . ALA A 1 165 ? -4.053 14.403 -5.690 1.00 98.62 165 ALA A CA 1
ATOM 1283 C C . ALA A 1 165 ? -2.906 13.632 -6.364 1.00 98.62 165 ALA A C 1
ATOM 1285 O O . ALA A 1 165 ? -3.081 12.566 -6.959 1.00 98.62 165 ALA A O 1
ATOM 1286 N N . ILE A 1 166 ? -1.698 14.170 -6.209 1.00 98.50 166 ILE A N 1
ATOM 1287 C CA . ILE A 1 166 ? -0.422 13.518 -6.510 1.00 98.50 166 ILE A CA 1
ATOM 1288 C C . ILE A 1 166 ? 0.411 13.560 -5.227 1.00 98.50 166 ILE A C 1
ATOM 1290 O O . ILE A 1 166 ? 0.670 14.643 -4.711 1.00 98.50 166 ILE A O 1
ATOM 1294 N N . ALA A 1 167 ? 0.834 12.398 -4.729 1.00 98.44 167 ALA A N 1
ATOM 1295 C CA . ALA A 1 167 ? 1.771 12.258 -3.618 1.00 98.44 167 ALA A CA 1
ATOM 1296 C C . ALA A 1 167 ? 3.139 11.803 -4.152 1.00 98.44 167 ALA A C 1
ATOM 1298 O O . ALA A 1 167 ? 3.249 10.694 -4.680 1.00 98.44 167 ALA A O 1
ATOM 1299 N N . GLY A 1 168 ? 4.165 12.646 -4.040 1.00 97.88 168 GLY A N 1
ATOM 1300 C CA . GLY A 1 168 ? 5.543 12.364 -4.448 1.00 97.88 168 GLY A CA 1
ATOM 1301 C C . GLY A 1 168 ? 6.454 12.087 -3.251 1.00 97.88 168 GLY A C 1
ATOM 1302 O O . GLY A 1 168 ? 6.451 12.839 -2.277 1.00 97.88 168 GLY A O 1
ATOM 1303 N N . VAL A 1 169 ? 7.248 11.009 -3.313 1.00 96.62 169 VAL A N 1
ATOM 1304 C CA . VAL A 1 169 ? 8.211 10.645 -2.257 1.00 96.62 169 VAL A CA 1
ATOM 1305 C C . VAL A 1 169 ? 9.543 10.125 -2.795 1.00 96.62 169 VAL A C 1
ATOM 1307 O O . VAL A 1 169 ? 9.622 9.471 -3.837 1.00 96.62 169 VAL A O 1
ATOM 1310 N N . ARG A 1 170 ? 10.604 10.322 -2.000 1.00 92.62 170 ARG A N 1
ATOM 1311 C CA . ARG A 1 170 ? 11.877 9.589 -2.146 1.00 92.62 170 ARG A CA 1
ATOM 1312 C C . ARG A 1 170 ? 11.908 8.321 -1.286 1.00 92.62 170 ARG A C 1
ATOM 1314 O O . ARG A 1 170 ? 12.373 7.285 -1.751 1.00 92.62 170 ARG A O 1
ATOM 1321 N N . GLY A 1 171 ? 11.371 8.380 -0.070 1.00 91.62 171 GLY A N 1
ATOM 1322 C CA . GLY A 1 171 ? 11.168 7.236 0.824 1.00 91.62 171 GLY A CA 1
ATOM 1323 C C . GLY A 1 171 ? 10.432 7.692 2.080 1.00 91.62 171 GLY A C 1
ATOM 1324 O O . GLY A 1 171 ? 10.778 8.736 2.633 1.00 91.62 171 GLY A O 1
ATOM 1325 N N . SER A 1 172 ? 9.362 6.992 2.449 1.00 95.31 172 SER A N 1
ATOM 1326 C CA . SER A 1 172 ? 8.337 7.438 3.408 1.00 95.31 172 SER A CA 1
ATOM 1327 C C . SER A 1 172 ? 7.379 6.298 3.747 1.00 95.31 172 SER A C 1
ATOM 1329 O O . SER A 1 172 ? 7.260 5.352 2.972 1.00 95.31 172 SER A O 1
ATOM 1331 N N . ASP A 1 173 ? 6.664 6.413 4.862 1.00 95.19 173 ASP A N 1
ATOM 1332 C CA . ASP A 1 173 ? 5.595 5.500 5.272 1.00 95.19 173 ASP A CA 1
ATOM 1333 C C . ASP A 1 173 ? 4.289 6.292 5.364 1.00 95.19 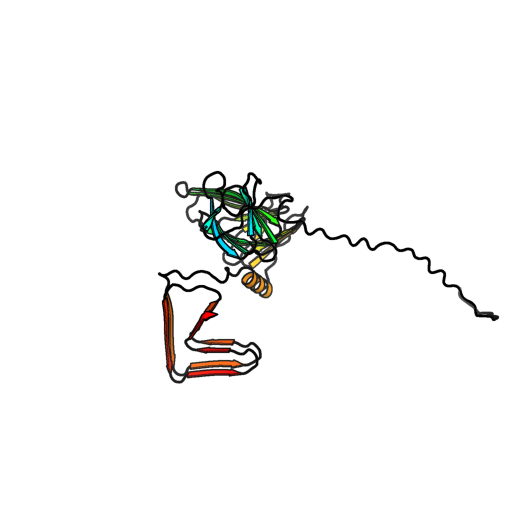173 ASP A C 1
ATOM 1335 O O . ASP A 1 173 ? 4.130 7.143 6.237 1.00 95.19 173 ASP A O 1
ATOM 1339 N N . PHE A 1 174 ? 3.369 6.085 4.427 1.00 97.69 174 PHE A N 1
ATOM 1340 C CA . PHE A 1 174 ? 2.172 6.918 4.321 1.00 97.69 174 PHE A CA 1
ATOM 1341 C C . PHE A 1 174 ? 0.957 6.141 3.838 1.00 97.69 174 PHE A C 1
ATOM 1343 O O . PHE A 1 174 ? 1.055 5.055 3.267 1.00 97.69 174 PHE A O 1
ATOM 1350 N N . ILE A 1 175 ? -0.212 6.716 4.082 1.00 98.12 175 ILE A N 1
ATOM 1351 C CA . ILE A 1 175 ? -1.508 6.172 3.705 1.00 98.12 175 ILE A CA 1
ATOM 1352 C C . ILE A 1 175 ? -2.190 7.136 2.754 1.00 98.12 175 ILE A C 1
ATOM 1354 O O . ILE A 1 175 ? -2.191 8.346 2.970 1.00 98.12 175 ILE A O 1
ATOM 1358 N N . VAL A 1 176 ? -2.813 6.566 1.729 1.00 98.62 176 VAL A N 1
ATOM 1359 C CA . VAL A 1 176 ? -3.729 7.265 0.835 1.00 98.62 176 VAL A CA 1
ATOM 1360 C C . VAL A 1 176 ? -5.100 6.617 0.979 1.00 98.62 176 VAL A C 1
ATOM 1362 O O . VAL A 1 176 ? -5.230 5.391 0.959 1.00 98.62 176 VAL A O 1
ATOM 1365 N N . LYS A 1 177 ? -6.128 7.445 1.132 1.00 98.56 177 LYS A N 1
ATOM 1366 C CA . LYS A 1 177 ? -7.540 7.067 1.089 1.00 98.56 177 LYS A CA 1
ATOM 1367 C C . LYS A 1 177 ? -8.195 7.909 0.008 1.00 98.56 177 LYS A C 1
ATOM 1369 O O . LYS A 1 177 ? -8.111 9.130 0.062 1.00 98.56 177 LYS A O 1
ATOM 1374 N N . THR A 1 178 ? -8.843 7.294 -0.969 1.00 98.38 178 THR A N 1
ATOM 1375 C CA . THR A 1 178 ? -9.442 8.030 -2.090 1.00 98.38 178 THR A CA 1
ATOM 1376 C C . THR A 1 178 ? -10.758 7.409 -2.518 1.00 98.38 178 THR A C 1
ATOM 1378 O O . THR A 1 178 ? -10.946 6.196 -2.457 1.00 98.38 178 THR A O 1
ATOM 1381 N N . SER A 1 179 ? -11.653 8.266 -2.984 1.00 96.56 179 SER A N 1
ATOM 1382 C CA . SER A 1 179 ? -12.933 7.924 -3.594 1.00 96.56 179 SER A CA 1
ATOM 1383 C C . SER A 1 179 ? -13.218 8.958 -4.685 1.00 96.56 179 SER A C 1
ATOM 1385 O O . SER A 1 179 ? -12.566 10.004 -4.701 1.00 96.56 179 SER A O 1
ATOM 1387 N N . PRO A 1 180 ? -14.190 8.725 -5.586 1.00 93.88 180 PRO A N 1
ATOM 1388 C CA . PRO A 1 180 ? -14.570 9.729 -6.570 1.00 93.88 180 PRO A CA 1
ATOM 1389 C C . PRO A 1 180 ? -14.842 11.084 -5.903 1.00 93.88 180 PRO A C 1
ATOM 1391 O O . PRO A 1 180 ? -15.689 11.182 -5.016 1.00 93.88 180 PRO A O 1
ATOM 1394 N N . GLY A 1 181 ? -14.102 12.112 -6.311 1.00 95.62 181 GLY A N 1
ATOM 1395 C CA . GLY A 1 181 ? -14.218 13.464 -5.762 1.00 95.62 181 GLY A CA 1
ATOM 1396 C C . GLY A 1 181 ? -13.285 13.853 -4.603 1.00 95.62 181 GLY A C 1
ATOM 1397 O O . GLY A 1 181 ? -13.214 15.049 -4.323 1.00 95.62 181 GLY A O 1
ATOM 1398 N N . PHE A 1 182 ? -12.548 12.941 -3.949 1.00 97.88 182 PHE A N 1
ATOM 1399 C CA . PHE A 1 182 ? -11.604 13.333 -2.883 1.00 97.88 182 PHE A CA 1
ATOM 1400 C C . PHE A 1 182 ? -10.411 12.391 -2.679 1.00 97.88 182 PHE A C 1
ATOM 1402 O O . PHE A 1 182 ? -10.444 11.205 -3.002 1.00 97.88 182 PHE A O 1
ATOM 1409 N N . THR A 1 183 ? -9.363 12.906 -2.035 1.00 98.75 183 THR A N 1
ATOM 1410 C CA . THR A 1 183 ? -8.242 12.114 -1.515 1.00 98.75 183 THR A CA 1
ATOM 1411 C C . THR A 1 183 ? -7.770 12.653 -0.166 1.00 98.75 183 THR A C 1
ATOM 1413 O O . THR A 1 183 ? -7.542 13.845 -0.015 1.00 98.75 183 THR A O 1
ATOM 1416 N N . GLU A 1 184 ? -7.597 11.770 0.812 1.00 98.62 184 GLU A N 1
ATOM 1417 C CA . GLU A 1 184 ? -6.976 12.031 2.113 1.00 98.62 184 GLU A CA 1
ATOM 1418 C C . GLU A 1 184 ? -5.598 11.350 2.129 1.00 98.62 184 GLU A C 1
ATOM 1420 O O . GLU A 1 184 ? -5.485 10.171 1.777 1.00 98.62 184 GLU A O 1
ATOM 1425 N N . ILE A 1 185 ? -4.550 12.081 2.513 1.00 98.50 185 ILE A N 1
ATOM 1426 C CA . ILE A 1 185 ? -3.175 11.564 2.607 1.00 98.50 185 ILE A CA 1
ATOM 1427 C C . ILE A 1 185 ? -2.678 11.795 4.027 1.00 98.50 185 ILE A C 1
ATOM 1429 O O . ILE A 1 185 ? -2.728 12.924 4.510 1.00 98.50 185 ILE A O 1
ATOM 1433 N N . ALA A 1 186 ? -2.188 10.737 4.675 1.00 98.00 186 ALA A N 1
ATOM 1434 C CA . ALA A 1 186 ? -1.664 10.769 6.037 1.00 98.00 186 ALA A CA 1
ATOM 1435 C C . ALA A 1 186 ? -0.253 10.168 6.096 1.00 98.00 186 ALA A C 1
ATOM 1437 O O . ALA A 1 186 ? -0.032 9.022 5.701 1.00 98.00 186 ALA A O 1
ATOM 1438 N N . ALA A 1 187 ? 0.697 10.939 6.611 1.00 97.00 187 ALA A N 1
ATOM 1439 C CA . ALA A 1 187 ? 2.075 10.540 6.849 1.00 97.00 187 ALA A CA 1
ATOM 1440 C C . ALA A 1 187 ? 2.226 9.831 8.205 1.00 97.00 187 ALA A C 1
ATOM 1442 O O . ALA A 1 187 ? 1.657 10.249 9.215 1.00 97.00 187 ALA A O 1
ATOM 1443 N N . LEU A 1 188 ? 3.024 8.765 8.241 1.00 93.38 188 LEU A N 1
ATOM 1444 C CA . LEU A 1 188 ? 3.407 8.034 9.453 1.00 93.38 188 LEU A CA 1
ATOM 1445 C C . LEU A 1 188 ? 4.865 8.366 9.820 1.00 93.38 188 LEU A C 1
ATOM 1447 O O . LEU A 1 188 ? 5.440 9.316 9.294 1.00 93.38 188 LEU A O 1
ATOM 1451 N N . ALA A 1 189 ? 5.469 7.621 10.745 1.00 86.88 189 ALA A N 1
ATOM 1452 C CA . ALA A 1 189 ? 6.825 7.894 11.225 1.00 86.88 189 ALA A CA 1
ATOM 1453 C C . ALA A 1 189 ? 7.888 7.897 10.105 1.00 86.88 189 ALA A C 1
ATOM 1455 O O . ALA A 1 189 ? 7.863 7.043 9.220 1.00 86.88 189 ALA A O 1
ATOM 1456 N N . LYS A 1 190 ? 8.897 8.768 10.234 1.00 87.56 190 LYS A N 1
ATOM 1457 C CA . LYS A 1 190 ? 10.058 8.903 9.333 1.00 87.56 190 LYS A CA 1
ATOM 1458 C C . LYS A 1 190 ? 9.671 9.257 7.891 1.00 87.56 190 LYS A C 1
ATOM 1460 O O . LYS A 1 190 ? 10.233 8.706 6.940 1.00 87.56 190 LYS A O 1
ATOM 1465 N N . THR A 1 191 ? 8.739 10.190 7.736 1.00 89.50 191 THR A N 1
ATOM 1466 C CA . THR A 1 191 ? 8.107 10.542 6.463 1.00 89.50 191 THR A CA 1
ATOM 1467 C C . THR A 1 191 ? 8.346 11.994 6.085 1.00 89.50 191 THR A C 1
ATOM 1469 O O . THR A 1 191 ? 8.292 12.902 6.909 1.00 89.50 191 THR A O 1
ATOM 1472 N N . SER A 1 192 ? 8.584 12.209 4.795 1.00 91.12 192 SER A N 1
ATOM 1473 C CA . SER A 1 192 ? 8.550 13.523 4.166 1.00 91.12 192 SER A CA 1
ATOM 1474 C C . SER A 1 192 ? 8.032 13.322 2.748 1.00 91.12 192 SER A C 1
ATOM 1476 O O . SER A 1 192 ? 8.685 12.654 1.938 1.00 91.12 192 SER A O 1
ATOM 1478 N N . LEU A 1 193 ? 6.828 13.830 2.488 1.00 95.31 193 LEU A N 1
ATOM 1479 C CA . LEU A 1 193 ? 6.135 13.654 1.215 1.00 95.31 193 LEU A CA 1
ATOM 1480 C C . LEU A 1 193 ? 5.556 14.971 0.705 1.00 95.31 193 LEU A C 1
ATOM 1482 O O . LEU A 1 193 ? 5.102 15.810 1.481 1.00 95.31 193 LEU A O 1
ATOM 1486 N N . GLU A 1 194 ? 5.561 15.127 -0.613 1.00 97.81 194 GLU A N 1
ATOM 1487 C CA . GLU A 1 194 ? 4.996 16.274 -1.318 1.00 97.81 194 GLU A CA 1
ATOM 1488 C C . GLU A 1 194 ? 3.598 15.905 -1.822 1.00 97.81 194 GLU A C 1
ATOM 1490 O O . GLU A 1 194 ? 3.439 14.912 -2.531 1.00 97.81 194 GLU A O 1
ATOM 1495 N N . VAL A 1 195 ? 2.582 16.692 -1.471 1.00 98.25 195 VAL A N 1
ATOM 1496 C CA . VAL A 1 195 ? 1.212 16.570 -1.986 1.00 98.25 195 VAL A CA 1
ATOM 1497 C C . VAL A 1 195 ? 0.904 17.745 -2.899 1.00 98.25 195 VAL A C 1
ATOM 1499 O O . VAL A 1 195 ? 1.034 18.896 -2.493 1.00 98.25 195 VAL A O 1
ATOM 1502 N N . ALA A 1 196 ? 0.414 17.464 -4.100 1.00 98.12 196 ALA A N 1
ATOM 1503 C CA . ALA A 1 196 ? -0.159 18.459 -4.997 1.00 98.12 196 ALA A CA 1
ATOM 1504 C C . ALA A 1 196 ? -1.585 18.071 -5.399 1.00 98.12 196 ALA A C 1
ATOM 1506 O O . ALA A 1 196 ? -1.946 16.894 -5.393 1.00 98.12 196 ALA A O 1
ATOM 1507 N N . SER A 1 197 ? -2.385 19.059 -5.799 1.00 97.88 197 SER A N 1
ATOM 1508 C CA . SER A 1 197 ? -3.645 18.807 -6.506 1.00 97.88 197 SER A CA 1
ATOM 1509 C C . SER A 1 197 ? -3.364 18.461 -7.968 1.00 97.88 197 SER A C 1
ATOM 1511 O O . SER A 1 197 ? -2.478 19.057 -8.583 1.00 97.88 197 SER A O 1
ATOM 1513 N N . THR A 1 198 ? -4.149 17.563 -8.567 1.00 96.69 198 THR A N 1
ATOM 1514 C CA . THR A 1 198 ? -4.057 17.250 -10.007 1.00 96.69 198 THR A CA 1
ATOM 1515 C C . THR A 1 198 ? -4.317 18.468 -10.903 1.00 96.69 198 THR A C 1
ATOM 1517 O O . THR A 1 198 ? -3.878 18.480 -12.051 1.00 96.69 198 THR A O 1
ATOM 1520 N N . LEU A 1 199 ? -4.966 19.516 -10.377 1.00 94.62 199 LEU A N 1
ATOM 1521 C CA . LEU A 1 199 ? -5.224 20.792 -11.060 1.00 94.62 199 LEU A CA 1
ATOM 1522 C C . LEU A 1 199 ? -4.096 21.824 -10.924 1.00 94.62 199 LEU A C 1
ATOM 1524 O O . LEU A 1 199 ? -4.106 22.850 -11.600 1.00 94.62 199 LEU A O 1
ATOM 1528 N N . SER A 1 200 ? -3.149 21.614 -10.014 1.00 94.69 200 SER A N 1
ATOM 1529 C CA . SER A 1 200 ? -1.985 22.490 -9.839 1.00 94.69 200 SER A CA 1
ATOM 1530 C C . SER A 1 200 ? -0.796 21.674 -9.324 1.00 94.69 200 SER A C 1
ATOM 1532 O O . SER A 1 200 ? -0.435 21.817 -8.153 1.00 94.69 200 SER A O 1
ATOM 1534 N N . PRO A 1 201 ? -0.185 20.821 -10.173 1.00 93.94 201 PRO A N 1
ATOM 1535 C CA . PRO A 1 201 ? 0.926 19.954 -9.775 1.00 93.94 201 PRO A CA 1
ATOM 1536 C C . PRO A 1 201 ? 2.128 20.714 -9.198 1.00 93.94 201 PRO A C 1
ATOM 1538 O O . PRO A 1 201 ? 2.826 20.184 -8.342 1.00 93.94 201 PRO A O 1
ATOM 1541 N N . ASP A 1 202 ? 2.328 21.968 -9.613 1.00 94.88 202 ASP A N 1
ATOM 1542 C CA . ASP A 1 202 ? 3.434 22.824 -9.162 1.00 94.88 202 ASP A CA 1
ATOM 1543 C C . ASP A 1 202 ? 3.213 23.429 -7.758 1.00 94.88 202 ASP A C 1
ATOM 1545 O O . ASP A 1 202 ? 4.130 23.999 -7.166 1.00 94.88 202 ASP A O 1
ATOM 1549 N N . LYS A 1 203 ? 1.992 23.339 -7.204 1.00 95.00 203 LYS A N 1
ATOM 1550 C CA . LYS A 1 203 ? 1.649 23.863 -5.870 1.00 95.00 203 LYS A CA 1
ATOM 1551 C C . LYS A 1 203 ? 1.756 22.760 -4.822 1.00 95.00 203 LYS A C 1
ATOM 1553 O O . LYS A 1 203 ? 0.764 22.127 -4.458 1.00 95.00 203 LYS A O 1
ATOM 1558 N N . LEU A 1 204 ? 2.980 22.556 -4.346 1.00 96.00 204 LEU A N 1
ATOM 1559 C CA . LEU A 1 204 ? 3.324 21.520 -3.376 1.00 96.00 204 LEU A CA 1
ATOM 1560 C C . LEU A 1 204 ? 2.934 21.909 -1.941 1.00 96.00 204 LEU A C 1
ATOM 1562 O O . LEU A 1 204 ? 3.175 23.026 -1.488 1.00 96.00 204 LEU A O 1
ATOM 1566 N N . THR A 1 205 ? 2.385 20.945 -1.208 1.00 97.50 205 THR A N 1
ATOM 1567 C CA . THR A 1 205 ? 2.160 20.963 0.243 1.00 97.50 205 THR A CA 1
ATOM 1568 C C . THR A 1 205 ? 2.988 19.840 0.857 1.00 97.50 205 THR A C 1
ATOM 1570 O O . THR A 1 205 ? 2.834 18.686 0.467 1.00 97.50 205 THR A O 1
ATOM 1573 N N . ILE A 1 206 ? 3.883 20.153 1.794 1.00 97.50 206 ILE A N 1
ATOM 1574 C CA . ILE A 1 206 ? 4.756 19.151 2.424 1.00 97.50 206 ILE A CA 1
ATOM 1575 C C . ILE A 1 206 ? 4.060 18.572 3.658 1.00 97.50 206 ILE A C 1
ATOM 1577 O O . ILE A 1 206 ? 3.570 19.327 4.496 1.00 97.50 206 ILE A O 1
ATOM 1581 N N . LEU A 1 207 ? 4.049 17.243 3.774 1.00 97.31 207 LEU A N 1
ATOM 1582 C CA . LEU A 1 207 ? 3.617 16.506 4.965 1.00 97.31 207 LEU A CA 1
ATOM 1583 C C . LEU A 1 207 ? 4.822 15.830 5.631 1.00 97.31 207 LEU A C 1
ATOM 1585 O O . LEU A 1 207 ? 5.629 15.171 4.966 1.00 97.31 207 LEU A O 1
ATOM 1589 N N . SER A 1 208 ? 4.897 15.968 6.951 1.00 96.62 208 SER A N 1
ATOM 1590 C CA . SER A 1 208 ? 5.903 15.376 7.841 1.00 96.62 208 SER A CA 1
ATOM 1591 C C . SER A 1 208 ? 5.287 14.289 8.736 1.00 96.62 208 SER A C 1
ATOM 1593 O O . SER A 1 208 ? 4.100 13.986 8.641 1.00 96.62 208 SER A O 1
ATOM 1595 N N . ASP A 1 209 ? 6.072 13.702 9.643 1.00 96.19 209 ASP A N 1
ATOM 1596 C CA . ASP A 1 209 ? 5.605 12.712 10.625 1.00 96.19 209 ASP A CA 1
ATOM 1597 C C . ASP A 1 209 ? 4.266 13.086 11.306 1.00 96.19 209 ASP A C 1
ATOM 1599 O O . ASP A 1 209 ? 4.133 14.123 11.973 1.00 96.19 209 ASP A O 1
ATOM 1603 N N . TYR A 1 210 ? 3.293 12.175 11.180 1.00 95.69 210 TYR A N 1
ATOM 1604 C CA . TYR A 1 210 ? 1.952 12.256 11.773 1.00 95.69 210 TYR A CA 1
ATOM 1605 C C . TYR A 1 210 ? 1.149 13.497 11.359 1.00 95.69 210 TYR A C 1
ATOM 1607 O O . TYR A 1 210 ? 0.394 14.065 12.152 1.00 95.69 210 TYR A O 1
ATOM 1615 N N . GLU A 1 211 ? 1.293 13.906 10.102 1.00 98.06 211 GLU A N 1
ATOM 1616 C CA . GLU A 1 211 ? 0.496 14.950 9.459 1.00 98.06 211 GLU A CA 1
ATOM 1617 C C . GLU A 1 211 ? -0.417 14.384 8.376 1.00 98.06 211 GLU A C 1
ATOM 1619 O O . GLU A 1 211 ? -0.096 13.387 7.728 1.00 98.06 211 GLU A O 1
ATOM 1624 N N . LYS A 1 212 ? -1.558 15.039 8.155 1.00 98.25 212 LYS A N 1
ATOM 1625 C CA . LYS A 1 212 ? -2.467 14.724 7.057 1.00 98.25 212 LYS A CA 1
ATOM 1626 C C . LYS A 1 212 ? -3.033 15.962 6.371 1.00 98.25 212 LYS A C 1
ATOM 1628 O O . LYS A 1 212 ? -3.108 17.041 6.959 1.00 98.25 212 LYS A O 1
ATOM 1633 N N . THR A 1 213 ? -3.444 15.781 5.121 1.00 98.50 213 THR A N 1
ATOM 1634 C CA . THR A 1 213 ? -4.152 16.773 4.299 1.00 98.50 213 THR A CA 1
ATOM 1635 C C . THR A 1 213 ? -5.272 16.097 3.509 1.00 98.50 213 THR A C 1
ATOM 1637 O O . THR A 1 213 ? -5.263 14.879 3.299 1.00 98.50 213 THR A O 1
ATOM 1640 N N . PHE A 1 214 ? -6.236 16.899 3.072 1.00 98.19 214 PHE A N 1
ATOM 1641 C CA . PHE A 1 214 ? -7.371 16.491 2.261 1.00 98.19 214 PHE A CA 1
ATOM 1642 C C . PHE A 1 214 ? -7.383 17.279 0.950 1.00 98.19 214 PHE A C 1
ATOM 1644 O O . PHE A 1 214 ? -7.142 18.482 0.945 1.00 98.19 214 PHE A O 1
ATOM 1651 N N . VAL A 1 215 ? -7.662 16.613 -0.167 1.00 98.50 215 VAL A N 1
ATOM 1652 C CA . VAL A 1 215 ? -7.682 17.211 -1.506 1.00 98.50 215 VAL A CA 1
ATOM 1653 C C . VAL A 1 215 ? -9.016 16.889 -2.168 1.00 98.50 215 VAL A C 1
ATOM 1655 O O . VAL A 1 215 ? -9.235 15.777 -2.660 1.00 98.50 215 VAL A O 1
ATOM 1658 N N . GLU A 1 216 ? -9.920 17.864 -2.169 1.00 98.00 216 GLU A N 1
ATOM 1659 C CA . GLU A 1 216 ? -11.194 17.788 -2.886 1.00 98.00 216 GLU A CA 1
ATOM 1660 C C . GLU A 1 216 ? -11.005 18.010 -4.389 1.00 98.00 216 GLU A C 1
ATOM 1662 O O . GLU A 1 216 ? -10.097 18.710 -4.846 1.00 98.00 216 GLU A O 1
ATOM 1667 N N . LYS A 1 217 ? -11.899 17.432 -5.188 1.00 96.81 217 LYS A N 1
ATOM 1668 C CA . LYS A 1 217 ? -11.955 17.667 -6.630 1.00 96.81 217 LYS A CA 1
ATOM 1669 C C . LYS A 1 217 ? -12.296 19.129 -6.907 1.00 96.81 217 LYS A C 1
ATOM 1671 O O . LYS A 1 217 ? -13.348 19.608 -6.504 1.00 96.81 217 LYS A O 1
ATOM 1676 N N . GLY A 1 218 ? -11.421 19.820 -7.635 1.00 94.19 218 GLY A N 1
ATOM 1677 C CA . GLY A 1 218 ? -11.531 21.268 -7.851 1.00 94.19 218 GLY A CA 1
ATOM 1678 C C . GLY A 1 218 ? -10.638 22.104 -6.929 1.00 94.19 218 GLY A C 1
ATOM 1679 O O . GLY A 1 218 ? -10.401 23.270 -7.234 1.00 94.19 218 GLY A O 1
ATOM 1680 N N . ALA A 1 219 ? -10.115 21.528 -5.842 1.00 96.56 219 ALA A N 1
ATOM 1681 C CA . ALA A 1 219 ? -9.411 22.260 -4.795 1.00 96.56 219 ALA A CA 1
ATOM 1682 C C . ALA A 1 219 ? -7.890 22.027 -4.795 1.00 96.56 219 ALA A C 1
ATOM 1684 O O . ALA A 1 219 ? -7.364 21.089 -5.401 1.00 96.56 219 ALA A O 1
ATOM 1685 N N . LEU A 1 220 ? -7.183 22.900 -4.075 1.00 97.38 220 LEU A N 1
ATOM 1686 C CA . LEU A 1 220 ? -5.822 22.657 -3.590 1.00 97.38 220 LEU A CA 1
ATOM 1687 C C . LEU A 1 220 ? -5.873 21.805 -2.303 1.00 97.38 220 LEU A C 1
ATOM 1689 O O . LEU A 1 220 ? -6.946 21.692 -1.708 1.00 97.38 220 LEU A O 1
ATOM 1693 N N . PRO A 1 221 ? -4.746 21.223 -1.849 1.00 97.94 221 PRO A N 1
ATOM 1694 C CA . PRO A 1 221 ? -4.698 20.547 -0.557 1.00 97.94 221 PRO A CA 1
ATOM 1695 C C . PRO A 1 221 ? -5.132 21.461 0.596 1.00 97.94 221 PRO A C 1
ATOM 1697 O O . PRO A 1 221 ? -4.803 22.650 0.627 1.00 97.94 221 PRO A O 1
ATOM 1700 N N . SER A 1 222 ? -5.869 20.899 1.552 1.00 98.12 222 SER A N 1
ATOM 1701 C CA . SER A 1 222 ? -6.260 21.581 2.781 1.00 98.12 222 SER A CA 1
ATOM 1702 C C . SER A 1 222 ? -5.027 21.949 3.614 1.00 98.12 222 SER A C 1
ATOM 1704 O O . SER A 1 222 ? -3.994 21.274 3.513 1.00 98.12 222 SER A O 1
ATOM 1706 N N . PRO A 1 223 ? -5.139 22.933 4.529 1.00 97.62 223 PRO A N 1
ATOM 1707 C CA . PRO A 1 223 ? -4.152 23.118 5.584 1.00 97.62 223 PRO A CA 1
ATOM 1708 C C . PRO A 1 223 ? -3.821 21.788 6.267 1.00 97.62 223 PRO A C 1
ATOM 1710 O O . PRO A 1 223 ? -4.703 20.950 6.488 1.00 97.62 223 PRO A O 1
ATOM 1713 N N . VAL A 1 224 ? -2.537 21.593 6.555 1.00 98.12 224 VAL A N 1
ATOM 1714 C CA . VAL A 1 224 ? -2.022 20.367 7.163 1.00 98.12 224 VAL A CA 1
ATOM 1715 C C . VAL A 1 224 ? -2.459 20.297 8.626 1.00 98.12 224 VAL A C 1
ATOM 1717 O O . VAL A 1 224 ? -2.321 21.270 9.369 1.00 98.12 224 VAL A O 1
ATOM 1720 N N . VAL A 1 225 ? -2.968 19.140 9.050 1.00 97.88 225 VAL A N 1
ATOM 1721 C CA . VAL A 1 225 ? -3.391 18.879 10.435 1.00 97.88 225 VAL A CA 1
ATOM 1722 C C . VAL A 1 225 ? -2.658 17.668 11.006 1.00 97.88 225 VAL A C 1
ATOM 1724 O O . VAL A 1 225 ? -2.229 16.785 10.264 1.00 97.88 225 VAL A O 1
ATOM 1727 N N . LYS A 1 226 ? -2.507 17.603 12.332 1.00 97.69 226 LYS A N 1
ATOM 1728 C CA . LYS A 1 226 ? -1.930 16.424 12.995 1.00 97.69 226 LYS A CA 1
ATOM 1729 C C . LYS A 1 226 ? -2.923 15.259 13.017 1.00 97.69 226 LYS A C 1
ATOM 1731 O O . LYS A 1 226 ? -4.118 15.456 13.223 1.00 97.69 226 LYS A O 1
ATOM 1736 N N . VAL A 1 227 ? -2.405 14.047 12.837 1.00 95.62 227 VAL A N 1
ATOM 1737 C CA . VAL A 1 227 ? -3.140 12.788 13.020 1.00 95.62 227 VAL A CA 1
ATOM 1738 C C . VAL A 1 227 ? -3.276 12.521 14.525 1.00 95.62 227 VAL A C 1
ATOM 1740 O O . VAL A 1 227 ? -2.297 12.656 15.262 1.00 95.62 227 VAL A O 1
ATOM 1743 N N . SER A 1 228 ? -4.471 12.157 15.003 1.00 93.06 228 SER A N 1
ATOM 1744 C CA . SER A 1 228 ? -4.689 11.879 16.433 1.00 93.06 228 SER A CA 1
ATOM 1745 C C . SER A 1 228 ? -4.081 10.539 16.868 1.00 93.06 228 SER A C 1
ATOM 1747 O O . SER A 1 228 ? -3.825 9.655 16.047 1.00 93.06 228 SER A O 1
ATOM 1749 N N . ALA A 1 229 ? -3.867 10.348 18.173 1.00 88.69 229 ALA A N 1
ATOM 1750 C CA . ALA A 1 229 ? -3.344 9.086 18.704 1.00 88.69 229 ALA A CA 1
ATOM 1751 C C . ALA A 1 229 ? -4.309 7.913 18.444 1.00 88.69 229 ALA A C 1
ATOM 1753 O O . ALA A 1 229 ? -3.885 6.803 18.117 1.00 88.69 229 ALA A O 1
ATOM 1754 N N . GLU A 1 230 ? -5.611 8.174 18.531 1.00 88.75 230 GLU A N 1
ATOM 1755 C CA . GLU A 1 230 ? -6.697 7.241 18.240 1.00 88.75 230 GLU A CA 1
ATOM 1756 C C . GLU A 1 230 ? -6.668 6.827 16.766 1.00 88.75 230 GLU A C 1
ATOM 1758 O O . GLU A 1 230 ? -6.733 5.637 16.457 1.00 88.75 230 GLU A O 1
ATOM 1763 N N . GLU A 1 231 ? -6.498 7.791 15.860 1.00 90.25 231 GLU A N 1
ATOM 1764 C CA . GLU A 1 231 ? -6.405 7.555 14.422 1.00 90.25 231 GLU A CA 1
ATOM 1765 C C . GLU A 1 231 ? -5.115 6.805 14.051 1.00 90.25 231 GLU A C 1
ATOM 1767 O O . GLU A 1 231 ? -5.171 5.852 13.277 1.00 90.25 231 GLU A O 1
ATOM 1772 N N . ILE A 1 232 ? -3.973 7.126 14.675 1.00 85.81 232 ILE A N 1
ATOM 1773 C CA . ILE A 1 232 ? -2.721 6.353 14.547 1.00 85.81 232 ILE A CA 1
ATOM 1774 C C . ILE A 1 232 ? -2.928 4.898 14.996 1.00 85.81 232 ILE A C 1
ATOM 1776 O O . ILE A 1 232 ? -2.423 3.973 14.356 1.00 85.81 232 ILE A O 1
ATOM 1780 N N . ASN A 1 233 ? -3.674 4.666 16.080 1.00 82.69 233 ASN A N 1
ATOM 1781 C CA . ASN A 1 233 ? -3.976 3.320 16.569 1.00 82.69 233 ASN A CA 1
ATOM 1782 C C . ASN A 1 233 ? -4.933 2.565 15.627 1.00 82.69 233 ASN A C 1
ATOM 1784 O O . ASN A 1 233 ? -4.698 1.389 15.345 1.00 82.69 233 ASN A O 1
ATOM 1788 N N . GLN A 1 234 ? -5.960 3.231 15.088 1.00 87.94 234 GLN A N 1
ATOM 1789 C CA . GLN A 1 234 ? -6.850 2.668 14.062 1.00 87.94 234 GLN A CA 1
ATOM 1790 C C . GLN A 1 234 ? -6.072 2.295 12.796 1.00 87.94 234 GLN A C 1
ATOM 1792 O O . GLN A 1 234 ? -6.150 1.154 12.350 1.00 87.94 234 GLN A O 1
ATOM 1797 N N . ILE A 1 235 ? -5.249 3.213 12.283 1.00 86.19 235 ILE A N 1
ATOM 1798 C CA . ILE A 1 235 ? -4.325 2.995 11.165 1.00 86.19 235 ILE A CA 1
ATOM 1799 C C . ILE A 1 235 ? -3.420 1.789 11.424 1.00 86.19 235 ILE A C 1
ATOM 1801 O O . ILE A 1 235 ? -3.297 0.915 10.564 1.00 86.19 235 ILE A O 1
ATOM 1805 N N . ARG A 1 236 ? -2.797 1.716 12.609 1.00 79.81 236 ARG A N 1
ATOM 1806 C CA . ARG A 1 236 ? -1.909 0.604 12.964 1.00 79.81 236 ARG A CA 1
ATOM 1807 C C . ARG A 1 236 ? -2.655 -0.722 12.916 1.00 79.81 236 ARG A C 1
ATOM 1809 O O . ARG A 1 236 ? -2.085 -1.683 12.422 1.00 79.81 236 ARG A O 1
ATOM 1816 N N . ASN A 1 237 ? -3.897 -0.765 13.398 1.00 83.00 237 ASN A N 1
ATOM 1817 C CA . ASN A 1 237 ? -4.734 -1.965 13.412 1.00 83.00 237 ASN A CA 1
ATOM 1818 C C . ASN A 1 237 ? -5.232 -2.364 12.016 1.00 83.00 237 ASN A C 1
ATOM 1820 O O . ASN A 1 237 ? -5.212 -3.540 11.664 1.00 83.00 237 ASN A O 1
ATOM 1824 N N . GLU A 1 238 ? -5.629 -1.393 11.201 1.00 86.50 238 GLU A N 1
ATOM 1825 C CA . GLU A 1 238 ? -6.120 -1.613 9.842 1.00 86.50 238 GLU A CA 1
ATOM 1826 C C . GLU A 1 238 ? -5.005 -2.067 8.886 1.00 86.50 238 GLU A C 1
ATOM 1828 O O . GLU A 1 238 ? -5.240 -2.922 8.031 1.00 86.50 238 GLU A O 1
ATOM 1833 N N . PHE A 1 239 ? -3.782 -1.554 9.063 1.00 85.38 239 PHE A N 1
ATOM 1834 C CA . PHE A 1 239 ? -2.589 -1.879 8.272 1.00 85.38 239 PHE A CA 1
ATOM 1835 C C . PHE A 1 239 ? -1.555 -2.717 9.038 1.00 85.38 239 PHE A C 1
ATOM 1837 O O . PHE A 1 239 ? -0.354 -2.616 8.760 1.00 85.38 239 PHE A O 1
ATOM 1844 N N . GLN A 1 240 ? -1.993 -3.565 9.978 1.00 71.50 240 GLN A N 1
ATOM 1845 C CA . GLN A 1 240 ? -1.132 -4.654 10.446 1.00 71.50 240 GLN A CA 1
ATOM 1846 C C . GLN A 1 240 ? -0.773 -5.538 9.243 1.00 71.50 240 GLN A C 1
ATOM 1848 O O . GLN A 1 240 ? -1.612 -5.789 8.367 1.00 71.50 240 GLN A O 1
ATOM 1853 N N . ALA A 1 241 ? 0.480 -5.997 9.197 1.00 54.62 241 ALA A N 1
ATOM 1854 C CA . ALA A 1 241 ? 0.881 -7.036 8.257 1.00 54.62 241 ALA A CA 1
ATOM 1855 C C . ALA A 1 241 ? -0.041 -8.248 8.448 1.00 54.62 241 ALA A C 1
ATOM 1857 O O . ALA A 1 241 ? -0.403 -8.564 9.584 1.00 54.62 241 ALA A O 1
ATOM 1858 N N . SER A 1 242 ? -0.431 -8.898 7.349 1.00 51.00 242 SER A N 1
ATOM 1859 C CA . SER A 1 242 ? -1.364 -10.029 7.379 1.00 51.00 242 SER A CA 1
ATOM 1860 C C . SER A 1 242 ? -0.933 -11.039 8.456 1.00 51.00 242 SER A C 1
ATOM 1862 O O . SER A 1 242 ? 0.203 -11.526 8.373 1.00 51.00 242 SER A O 1
ATOM 1864 N N . PRO A 1 243 ? -1.788 -11.368 9.449 1.00 45.72 243 PRO A N 1
ATOM 1865 C CA . PRO A 1 243 ? -1.472 -12.396 10.436 1.00 45.72 243 PRO A CA 1
ATOM 1866 C C . PRO A 1 243 ? -1.152 -13.685 9.673 1.00 45.72 243 PRO A C 1
ATOM 1868 O O . PRO A 1 243 ? -1.990 -14.182 8.921 1.00 45.72 243 PRO A O 1
ATOM 1871 N N . GLY A 1 244 ? 0.100 -14.147 9.745 1.00 49.06 244 GLY A N 1
ATOM 1872 C CA . GLY A 1 244 ? 0.591 -15.183 8.826 1.00 49.06 244 GLY A CA 1
ATOM 1873 C C . GLY A 1 244 ? 1.969 -14.942 8.210 1.00 49.06 244 GLY A C 1
ATOM 1874 O O . GLY A 1 244 ? 2.385 -15.726 7.352 1.00 49.06 244 GLY A O 1
ATOM 1875 N N . SER A 1 245 ? 2.710 -13.908 8.622 1.00 52.12 245 SER A N 1
ATOM 1876 C CA . SER A 1 245 ? 4.128 -13.759 8.273 1.00 52.12 245 SER A CA 1
ATOM 1877 C C . SER A 1 245 ? 4.907 -14.999 8.739 1.00 52.12 245 SER A C 1
ATOM 1879 O O . SER A 1 245 ? 5.153 -15.210 9.925 1.00 52.12 245 SER A O 1
ATOM 1881 N N . ARG A 1 246 ? 5.234 -15.877 7.780 1.00 56.41 246 ARG A N 1
ATOM 1882 C CA . ARG A 1 246 ? 5.874 -17.172 8.040 1.00 56.41 246 ARG A CA 1
ATOM 1883 C C . ARG A 1 246 ? 7.284 -16.949 8.566 1.00 56.41 246 ARG A C 1
ATOM 1885 O O . ARG A 1 246 ? 8.155 -16.550 7.793 1.00 56.41 246 ARG A O 1
ATOM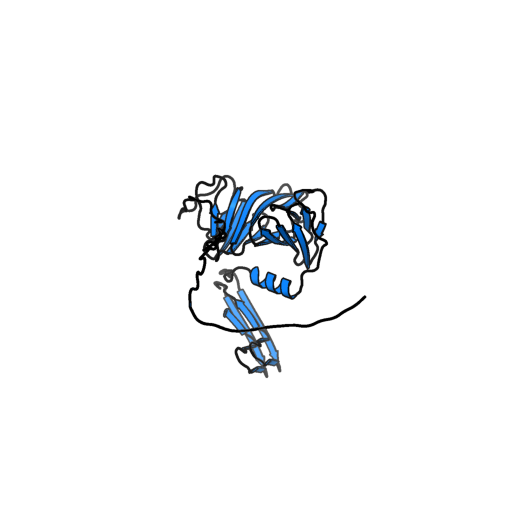 1892 N N . LEU A 1 247 ? 7.517 -17.289 9.829 1.00 70.62 247 LEU A N 1
ATOM 1893 C CA . LEU A 1 247 ? 8.873 -17.461 10.337 1.00 70.62 247 LEU A CA 1
ATOM 1894 C C . LEU A 1 247 ? 9.439 -18.719 9.677 1.00 70.62 247 LEU A C 1
ATOM 1896 O O . LEU A 1 247 ? 8.924 -19.824 9.872 1.00 70.62 247 LEU A O 1
ATOM 1900 N N . SER A 1 248 ? 10.420 -18.513 8.800 1.00 69.56 248 SER A N 1
ATOM 1901 C CA . SER A 1 248 ? 11.021 -19.548 7.958 1.00 69.56 248 SER A CA 1
ATOM 1902 C C . SER A 1 248 ? 11.766 -20.592 8.792 1.00 69.56 248 SER A C 1
ATOM 1904 O O . SER A 1 248 ? 12.028 -20.384 9.971 1.00 69.56 248 SER A O 1
ATOM 1906 N N . GLU A 1 249 ? 12.151 -21.708 8.174 1.00 71.88 249 GLU A N 1
ATOM 1907 C CA . GLU A 1 249 ? 12.877 -22.801 8.847 1.00 71.88 249 GLU A CA 1
ATOM 1908 C C . GLU A 1 249 ? 14.225 -22.365 9.458 1.00 71.88 249 GLU A C 1
ATOM 1910 O O . GLU A 1 249 ? 14.681 -22.980 10.413 1.00 71.88 249 GLU A O 1
ATOM 1915 N N . GLY A 1 250 ? 14.828 -21.270 8.972 1.00 69.81 250 GLY A N 1
ATOM 1916 C CA . GLY A 1 250 ? 16.024 -20.652 9.566 1.00 69.81 250 GLY A CA 1
ATOM 1917 C C . GLY A 1 250 ? 15.750 -19.538 10.588 1.00 69.81 250 GLY A C 1
ATOM 1918 O O . GLY A 1 250 ? 16.689 -18.899 11.051 1.00 69.81 250 GLY A O 1
ATOM 1919 N N . SER A 1 251 ? 14.487 -19.249 10.912 1.00 80.44 251 SER A N 1
ATOM 1920 C CA . SER A 1 251 ? 14.121 -18.248 11.924 1.00 80.44 251 SER A CA 1
ATOM 1921 C C . SER A 1 251 ? 14.165 -18.856 13.329 1.00 80.44 251 SER A C 1
ATOM 1923 O O . SER A 1 251 ? 13.768 -20.003 13.521 1.00 80.44 251 SER A O 1
ATOM 1925 N N . VAL A 1 252 ? 14.577 -18.080 14.333 1.00 87.88 252 VAL A N 1
ATOM 1926 C CA . VAL A 1 252 ? 14.523 -18.500 15.742 1.00 87.88 252 VAL A CA 1
ATOM 1927 C C . VAL A 1 252 ? 13.902 -17.384 16.576 1.00 87.88 252 VAL A C 1
ATOM 1929 O O . VAL A 1 252 ? 14.384 -16.254 16.558 1.00 87.88 252 VAL A O 1
ATOM 1932 N N . ILE A 1 253 ? 12.842 -17.700 17.320 1.00 88.62 253 ILE A N 1
ATOM 1933 C CA . ILE A 1 253 ? 12.361 -16.859 18.421 1.00 88.62 253 ILE A CA 1
ATOM 1934 C C . ILE A 1 253 ? 13.089 -17.308 19.681 1.00 88.62 253 ILE A C 1
ATOM 1936 O O . ILE A 1 253 ? 13.013 -18.480 20.042 1.00 88.62 253 ILE A O 1
ATOM 1940 N N . ILE A 1 254 ? 13.750 -16.379 20.366 1.00 88.69 254 ILE A N 1
ATOM 1941 C CA . ILE A 1 254 ? 14.343 -16.619 21.683 1.00 88.69 254 ILE A CA 1
ATOM 1942 C C . ILE A 1 254 ? 13.720 -15.624 22.657 1.00 88.69 254 ILE A C 1
ATOM 1944 O O . ILE A 1 254 ? 14.032 -14.435 22.610 1.00 88.69 254 ILE A O 1
ATOM 1948 N N . ASN A 1 255 ? 12.849 -16.103 23.543 1.00 91.81 255 ASN A N 1
ATOM 1949 C CA . ASN A 1 255 ? 12.536 -15.374 24.764 1.00 91.81 255 ASN A CA 1
ATOM 1950 C C . ASN A 1 255 ? 13.538 -15.811 25.827 1.00 91.81 255 ASN A C 1
ATOM 1952 O O . ASN A 1 255 ? 13.607 -16.998 26.140 1.00 91.81 255 ASN A O 1
ATOM 1956 N N . ARG A 1 256 ? 14.314 -14.868 26.365 1.00 93.62 256 ARG A N 1
ATOM 1957 C CA . ARG A 1 256 ? 15.229 -15.137 27.475 1.00 93.62 256 ARG A CA 1
ATOM 1958 C C . ARG A 1 256 ? 14.957 -14.174 28.618 1.00 93.62 256 ARG A C 1
ATOM 1960 O O . ARG A 1 256 ? 15.399 -13.027 28.584 1.00 93.62 256 ARG A O 1
ATOM 1967 N N . PHE A 1 257 ? 14.199 -14.643 29.601 1.00 93.06 257 PHE A N 1
ATOM 1968 C CA . PHE A 1 257 ? 13.777 -13.863 30.758 1.00 93.06 257 PHE A CA 1
ATOM 1969 C C . PHE A 1 257 ? 14.483 -14.373 32.013 1.00 93.06 257 PHE A C 1
ATOM 1971 O O . PHE A 1 257 ? 14.535 -15.572 32.263 1.00 93.06 257 PHE A O 1
ATOM 1978 N N . SER A 1 258 ? 15.017 -13.459 32.817 1.00 93.44 258 SER A N 1
ATOM 1979 C CA . SER A 1 258 ? 15.560 -13.774 34.136 1.00 93.44 258 SER A CA 1
ATOM 1980 C C . SER A 1 258 ? 15.124 -12.686 35.103 1.00 93.44 258 SER A C 1
ATOM 1982 O O . SER A 1 258 ? 15.394 -11.507 34.868 1.00 93.44 258 SER A O 1
ATOM 1984 N N . GLY A 1 259 ? 14.409 -13.068 36.158 1.00 89.50 259 GLY A N 1
ATOM 1985 C CA . GLY A 1 259 ? 13.877 -12.137 37.146 1.00 89.50 259 GLY A CA 1
ATOM 1986 C C . GLY A 1 259 ? 13.857 -12.727 38.550 1.00 89.50 259 GLY A C 1
ATOM 1987 O O . GLY A 1 259 ? 13.618 -13.918 38.730 1.00 89.50 259 GLY A O 1
ATOM 1988 N N . ASN A 1 260 ? 14.074 -11.872 39.547 1.00 91.81 260 ASN A N 1
ATOM 1989 C CA . ASN A 1 260 ? 13.972 -12.214 40.962 1.00 91.81 260 ASN A CA 1
ATOM 1990 C C . ASN A 1 260 ? 13.021 -11.229 41.656 1.00 91.81 260 ASN A C 1
ATOM 1992 O O . ASN A 1 260 ? 13.073 -10.036 41.361 1.00 91.81 260 ASN A O 1
ATOM 1996 N N . ASN A 1 261 ? 12.165 -11.717 42.557 1.00 91.31 261 ASN A N 1
ATOM 1997 C CA . ASN A 1 261 ? 11.117 -10.947 43.243 1.00 91.31 261 ASN A CA 1
ATOM 1998 C C . ASN A 1 261 ? 10.151 -10.232 42.272 1.00 91.31 261 ASN A C 1
ATOM 2000 O O . ASN A 1 261 ? 9.776 -9.076 42.478 1.00 91.31 261 ASN A O 1
ATOM 2004 N N . VAL A 1 262 ? 9.773 -10.894 41.175 1.00 93.81 262 VAL A N 1
ATOM 2005 C CA . VAL A 1 262 ? 8.952 -10.279 40.119 1.00 93.81 262 VAL A CA 1
ATOM 2006 C C . VAL A 1 262 ? 7.462 -10.319 40.447 1.00 93.81 262 VAL A C 1
ATOM 2008 O O . VAL A 1 262 ? 6.945 -11.326 40.917 1.00 93.81 262 VAL A O 1
ATOM 2011 N N . THR A 1 263 ? 6.743 -9.235 40.163 1.00 93.62 263 THR A N 1
ATOM 2012 C CA . THR A 1 263 ? 5.287 -9.159 40.348 1.00 93.62 263 THR A CA 1
ATOM 2013 C C . THR A 1 263 ? 4.635 -8.603 39.084 1.00 93.62 263 THR A C 1
ATOM 2015 O O . THR A 1 263 ? 4.928 -7.484 38.674 1.00 93.62 263 THR A O 1
ATOM 2018 N N . ASN A 1 264 ? 3.768 -9.400 38.460 1.00 94.00 264 ASN A N 1
ATOM 2019 C CA . ASN A 1 264 ? 3.000 -9.063 37.263 1.00 94.00 264 ASN A CA 1
ATOM 2020 C C . ASN A 1 264 ? 1.509 -9.172 37.600 1.00 94.00 264 ASN A C 1
ATOM 2022 O O . ASN A 1 264 ? 1.056 -10.234 38.028 1.00 94.00 264 ASN A O 1
ATOM 2026 N N . ILE A 1 265 ? 0.751 -8.083 37.457 1.00 96.25 265 ILE A N 1
ATOM 2027 C CA . ILE A 1 265 ? -0.649 -8.026 37.895 1.00 96.25 265 ILE A CA 1
ATOM 2028 C C . ILE A 1 265 ? -1.512 -7.360 36.820 1.00 96.25 265 ILE A C 1
ATOM 2030 O O . ILE A 1 265 ? -1.271 -6.214 36.449 1.00 96.25 265 ILE A O 1
ATOM 2034 N N . ALA A 1 266 ? -2.556 -8.059 36.377 1.00 95.50 266 ALA A N 1
ATOM 2035 C CA . ALA A 1 266 ? -3.654 -7.514 35.587 1.00 95.50 266 ALA A CA 1
ATOM 2036 C C . ALA A 1 266 ? -4.931 -7.478 36.438 1.00 95.50 266 ALA A C 1
ATOM 2038 O O . ALA A 1 266 ? -5.388 -8.520 36.908 1.00 95.50 266 ALA A O 1
ATOM 2039 N N . ILE A 1 267 ? -5.526 -6.296 36.618 1.00 94.25 267 ILE A N 1
ATOM 2040 C CA . ILE A 1 267 ? -6.812 -6.126 37.315 1.00 94.25 267 ILE A CA 1
ATOM 2041 C C . ILE A 1 267 ? -7.776 -5.361 36.408 1.00 94.25 267 ILE A C 1
ATOM 2043 O O . ILE A 1 267 ? -7.384 -4.379 35.777 1.00 94.25 267 ILE A O 1
ATOM 2047 N N . GLY A 1 268 ? -9.034 -5.798 36.351 1.00 91.69 268 GLY A N 1
ATOM 2048 C CA . GLY A 1 268 ? -10.099 -5.158 35.576 1.00 91.69 268 GLY A CA 1
ATOM 2049 C C . GLY A 1 268 ? -10.488 -5.925 34.311 1.00 91.69 268 GLY A C 1
ATOM 2050 O O . GLY A 1 268 ? -9.774 -6.819 33.848 1.00 91.69 268 GLY A O 1
ATOM 2051 N N . LYS A 1 269 ? -11.668 -5.595 33.768 1.00 91.06 269 LYS A N 1
ATOM 2052 C CA . LYS A 1 269 ? -12.227 -6.285 32.601 1.00 91.06 269 LYS A CA 1
ATOM 2053 C C . LYS A 1 269 ? -11.382 -6.026 31.350 1.00 91.06 269 LYS A C 1
ATOM 2055 O O . LYS A 1 269 ? -11.164 -4.873 30.995 1.00 91.06 269 LYS A O 1
ATOM 2060 N N . GLY A 1 270 ? -10.953 -7.091 30.674 1.00 85.69 270 GLY A N 1
ATOM 2061 C CA . GLY A 1 270 ? -10.113 -7.022 29.474 1.00 85.69 270 GLY A CA 1
ATOM 2062 C C . GLY A 1 270 ? -8.660 -6.600 29.731 1.00 85.69 270 GLY A C 1
ATOM 2063 O O . GLY A 1 270 ? -7.912 -6.400 28.776 1.00 85.69 270 GLY A O 1
ATOM 2064 N N . SER A 1 271 ? -8.249 -6.442 30.995 1.00 91.00 271 SER A N 1
ATOM 2065 C CA . SER A 1 271 ? -6.884 -6.048 31.348 1.00 91.00 271 SER A CA 1
ATOM 2066 C C . SER A 1 271 ? -5.882 -7.161 31.039 1.00 91.00 271 SER A C 1
ATOM 2068 O O . SER A 1 271 ? -6.113 -8.330 31.353 1.00 91.00 271 SER A O 1
ATOM 2070 N N . GLU A 1 272 ? -4.724 -6.799 30.491 1.00 93.06 272 GLU A N 1
ATOM 2071 C CA . GLU A 1 272 ? -3.648 -7.748 30.213 1.00 93.06 272 GLU A CA 1
ATOM 2072 C C . GLU A 1 272 ? -2.290 -7.223 30.696 1.00 93.06 272 GLU A C 1
ATOM 2074 O O . GLU A 1 272 ? -1.876 -6.126 30.325 1.00 93.06 272 GLU A O 1
ATOM 2079 N N . ALA A 1 273 ? -1.578 -8.027 31.490 1.00 93.69 273 ALA A N 1
ATOM 2080 C CA . ALA A 1 273 ? -0.240 -7.715 31.991 1.00 93.69 273 ALA A CA 1
ATOM 2081 C C . ALA A 1 273 ? 0.778 -8.735 31.464 1.00 93.69 273 ALA A C 1
ATOM 2083 O O . ALA A 1 273 ? 0.628 -9.942 31.662 1.00 93.69 273 ALA A O 1
ATOM 2084 N N . ASN A 1 274 ? 1.815 -8.260 30.773 1.00 93.31 274 ASN A N 1
ATOM 2085 C CA . ASN A 1 274 ? 2.798 -9.102 30.091 1.00 93.31 274 ASN A CA 1
ATOM 2086 C C . ASN A 1 274 ? 4.214 -8.745 30.570 1.00 93.31 274 ASN A C 1
ATOM 2088 O O . ASN A 1 274 ? 4.758 -7.717 30.170 1.00 93.31 274 ASN A O 1
ATOM 2092 N N . LEU A 1 275 ? 4.826 -9.603 31.386 1.00 91.38 275 LEU A N 1
ATOM 2093 C CA . LEU A 1 275 ? 6.202 -9.468 31.863 1.00 91.38 275 LEU A CA 1
ATOM 2094 C C . LEU A 1 275 ? 7.090 -10.522 31.191 1.00 91.38 275 LEU A C 1
ATOM 2096 O O . LEU A 1 275 ? 6.718 -11.692 31.127 1.00 91.38 275 LEU A O 1
ATOM 2100 N N . GLY A 1 276 ? 8.254 -10.133 30.660 1.00 90.88 276 GLY A N 1
ATOM 2101 C CA . GLY A 1 276 ? 9.203 -11.081 30.051 1.00 90.88 276 GLY A CA 1
ATOM 2102 C C . GLY A 1 276 ? 8.576 -12.007 29.001 1.00 90.88 276 GLY A C 1
ATOM 2103 O O . GLY A 1 276 ? 8.876 -13.198 28.984 1.00 90.88 276 GLY A O 1
ATOM 2104 N N . THR A 1 277 ? 7.616 -11.496 28.224 1.00 93.50 277 THR A N 1
ATOM 2105 C CA . THR A 1 277 ? 6.738 -12.306 27.374 1.00 93.50 277 THR A CA 1
ATOM 2106 C C . THR A 1 277 ? 6.821 -11.871 25.915 1.00 93.50 277 THR A C 1
ATOM 2108 O O . THR A 1 277 ? 6.646 -10.694 25.602 1.00 93.50 277 THR A O 1
ATOM 2111 N N . VAL A 1 278 ? 7.031 -12.835 25.018 1.00 91.31 278 VAL A N 1
ATOM 2112 C CA . VAL A 1 278 ? 6.977 -12.651 23.562 1.00 91.31 278 VAL A CA 1
ATOM 2113 C C . VAL A 1 278 ? 5.617 -13.129 23.065 1.00 91.31 278 VAL A C 1
ATOM 2115 O O . VAL A 1 278 ? 5.249 -14.276 23.294 1.00 91.31 278 VAL A O 1
ATOM 2118 N N . ARG A 1 279 ? 4.866 -12.278 22.359 1.00 88.50 279 ARG A N 1
ATOM 2119 C CA . ARG A 1 279 ? 3.591 -12.660 21.734 1.00 88.50 279 ARG A CA 1
ATOM 2120 C C . ARG A 1 279 ? 3.731 -12.712 20.217 1.00 88.50 279 ARG A C 1
ATOM 2122 O O . ARG A 1 279 ? 4.175 -11.745 19.606 1.00 88.50 279 ARG A O 1
ATOM 2129 N N . VAL A 1 280 ? 3.302 -13.817 19.618 1.00 84.44 280 VAL A N 1
ATOM 2130 C CA . VAL A 1 280 ? 3.239 -14.025 18.169 1.00 84.44 280 VAL A CA 1
ATOM 2131 C C . VAL A 1 280 ? 1.775 -14.238 17.798 1.00 84.44 280 VAL A C 1
ATOM 2133 O O . VAL A 1 280 ? 1.134 -15.107 18.382 1.00 84.44 280 VAL A O 1
ATOM 2136 N N . LYS A 1 281 ? 1.246 -13.435 16.865 1.00 79.62 281 LYS A N 1
ATOM 2137 C CA . LYS A 1 281 ? -0.177 -13.440 16.493 1.00 79.62 281 LYS A CA 1
ATOM 2138 C C . LYS A 1 281 ? -0.415 -13.777 15.025 1.00 79.62 281 LYS A C 1
ATOM 2140 O O . LYS A 1 281 ? 0.103 -13.102 14.140 1.00 79.62 281 LYS A O 1
ATOM 2145 N N . GLY A 1 282 ? -1.190 -14.831 14.783 1.00 64.19 282 GLY A N 1
ATOM 2146 C CA . GLY A 1 282 ? -1.589 -15.383 13.488 1.00 64.19 282 GLY A CA 1
ATOM 2147 C C . GLY A 1 282 ? -0.459 -15.919 12.603 1.00 64.19 282 GLY A C 1
ATOM 2148 O O . GLY A 1 282 ? -0.730 -16.403 11.506 1.00 64.19 282 GLY A O 1
ATOM 2149 N N . SER A 1 283 ? 0.806 -15.850 13.024 1.00 73.62 283 SER A N 1
ATOM 2150 C CA . SER A 1 283 ? 1.947 -16.279 12.208 1.00 73.62 283 SER A CA 1
ATOM 2151 C C . SER A 1 283 ? 2.168 -17.790 12.244 1.00 73.62 283 SER A C 1
ATOM 2153 O O . SER A 1 283 ? 2.303 -18.393 13.304 1.00 73.62 283 SER A O 1
ATOM 2155 N N . THR A 1 284 ? 2.330 -18.408 11.070 1.00 69.75 284 THR A N 1
ATOM 2156 C CA . THR A 1 284 ? 2.838 -19.785 10.986 1.00 69.75 284 THR A CA 1
ATOM 2157 C C . THR A 1 284 ? 4.331 -19.808 11.315 1.00 69.75 284 THR A C 1
ATOM 2159 O O . THR A 1 284 ? 5.139 -19.234 10.580 1.00 69.75 284 THR A O 1
ATOM 2162 N N . ILE A 1 285 ? 4.713 -20.519 12.370 1.00 79.88 285 ILE A N 1
ATOM 2163 C CA . ILE A 1 285 ? 6.116 -20.718 12.740 1.00 79.88 285 ILE A CA 1
ATOM 2164 C C . ILE A 1 285 ? 6.600 -22.048 12.153 1.00 79.88 285 ILE A C 1
ATOM 2166 O O . ILE A 1 285 ? 6.008 -23.089 12.424 1.00 79.88 285 ILE A O 1
ATOM 2170 N N . LYS A 1 286 ? 7.657 -22.017 11.329 1.00 77.50 286 LYS A N 1
ATOM 2171 C CA . LYS A 1 286 ? 8.390 -23.223 10.887 1.00 77.50 286 LYS A CA 1
ATOM 2172 C C . LYS A 1 286 ? 9.800 -23.325 11.470 1.00 77.50 286 LYS A C 1
ATOM 2174 O O . LYS A 1 286 ? 10.412 -24.382 11.377 1.00 77.50 286 LYS A O 1
ATOM 2179 N N . GLY A 1 287 ? 10.320 -22.218 11.991 1.00 82.25 287 GLY A N 1
ATOM 2180 C CA . GLY A 1 287 ? 11.583 -22.160 12.717 1.00 82.25 287 GLY A CA 1
ATOM 2181 C C . GLY A 1 287 ? 11.444 -22.585 14.181 1.00 82.25 287 GLY A C 1
ATOM 2182 O O . GLY A 1 287 ? 10.389 -23.053 14.609 1.00 82.25 287 GLY A O 1
ATOM 2183 N N . ALA A 1 288 ? 12.503 -22.397 14.965 1.00 88.94 288 ALA A N 1
ATOM 2184 C CA . ALA A 1 288 ? 12.517 -22.773 16.377 1.00 88.94 288 ALA A CA 1
ATOM 2185 C C . ALA A 1 288 ? 11.916 -21.685 17.288 1.00 88.94 288 ALA A C 1
ATOM 2187 O O . ALA A 1 288 ? 12.065 -20.485 17.040 1.00 88.94 288 ALA A O 1
ATOM 2188 N N . VAL A 1 289 ? 11.286 -22.115 18.384 1.00 91.94 289 VAL A N 1
ATOM 2189 C CA . VAL A 1 289 ? 10.869 -21.257 19.502 1.00 91.94 289 VAL A CA 1
ATOM 2190 C C . VAL A 1 289 ? 11.575 -21.750 20.758 1.00 91.94 289 VAL A C 1
ATOM 2192 O O . VAL A 1 289 ? 11.390 -22.893 21.166 1.00 91.94 289 VAL A O 1
ATOM 2195 N N . ILE A 1 290 ? 12.388 -20.888 21.359 1.00 90.50 290 ILE A N 1
ATOM 2196 C CA . ILE A 1 290 ? 13.156 -21.156 22.574 1.00 90.50 290 ILE A CA 1
ATOM 2197 C C . ILE A 1 290 ? 12.642 -20.206 23.659 1.00 90.50 290 ILE A C 1
ATOM 2199 O O . ILE A 1 290 ? 12.686 -18.988 23.487 1.00 90.50 290 ILE A O 1
ATOM 2203 N N . ASN A 1 291 ? 12.143 -20.760 24.766 1.00 92.56 291 ASN A N 1
ATOM 2204 C CA . ASN A 1 291 ? 11.737 -20.000 25.949 1.00 92.56 291 ASN A CA 1
ATOM 2205 C C . ASN A 1 291 ? 12.663 -20.345 27.123 1.00 92.56 291 ASN A C 1
ATOM 2207 O O . ASN A 1 291 ? 12.411 -21.293 27.862 1.00 92.56 291 ASN A O 1
ATOM 2211 N N . ASP A 1 292 ? 13.739 -19.580 27.266 1.00 93.12 292 ASP A N 1
ATOM 2212 C CA . ASP A 1 292 ? 14.711 -19.667 28.358 1.00 93.12 292 ASP A CA 1
ATOM 2213 C C . ASP A 1 292 ? 14.301 -18.687 29.470 1.00 93.12 292 ASP A C 1
ATOM 2215 O O . ASP A 1 292 ? 14.777 -17.554 29.549 1.00 93.12 292 ASP A O 1
ATOM 2219 N N . SER A 1 293 ? 13.305 -19.076 30.268 1.00 91.00 293 SER A N 1
ATOM 2220 C CA . SER A 1 293 ? 12.697 -18.197 31.270 1.00 91.00 293 SER A CA 1
ATOM 2221 C C . SER A 1 293 ? 12.887 -18.713 32.693 1.00 91.00 293 SER A C 1
ATOM 2223 O O . SER A 1 293 ? 12.324 -19.737 33.072 1.00 91.00 293 SER A O 1
ATOM 2225 N N . THR A 1 294 ? 13.590 -17.929 33.509 1.00 91.31 294 THR A N 1
ATOM 2226 C CA . THR A 1 294 ? 13.757 -18.137 34.951 1.00 91.31 294 THR A CA 1
ATOM 2227 C C . THR A 1 294 ? 13.095 -17.001 35.730 1.00 91.31 294 THR A C 1
ATOM 2229 O O . THR A 1 294 ? 13.368 -15.825 35.491 1.00 91.31 294 THR A O 1
ATOM 2232 N N . ALA A 1 295 ? 12.245 -17.340 36.699 1.00 89.19 295 ALA A N 1
ATOM 2233 C CA . ALA A 1 295 ? 11.626 -16.371 37.598 1.00 89.19 295 ALA A CA 1
ATOM 2234 C C . ALA A 1 295 ? 11.635 -16.906 39.036 1.00 89.19 295 ALA A C 1
ATOM 2236 O O . ALA A 1 295 ? 10.937 -17.871 39.343 1.00 89.19 295 ALA A O 1
ATOM 2237 N N . THR A 1 296 ? 12.418 -16.290 39.921 1.00 88.62 296 THR A N 1
ATOM 2238 C CA . THR A 1 296 ? 12.439 -16.612 41.356 1.00 88.62 296 THR A CA 1
ATOM 2239 C C . THR A 1 296 ? 11.562 -15.628 42.130 1.00 88.62 296 THR A C 1
ATOM 2241 O O . THR A 1 296 ? 11.519 -14.441 41.805 1.00 88.62 296 THR A O 1
ATOM 2244 N N . ASN A 1 297 ? 10.850 -16.114 43.154 1.00 89.44 297 ASN A N 1
ATOM 2245 C CA . ASN A 1 297 ? 9.916 -15.322 43.972 1.00 89.44 297 ASN A CA 1
ATOM 2246 C C . ASN A 1 297 ? 8.900 -14.526 43.123 1.00 89.44 297 ASN A C 1
ATOM 2248 O O . ASN A 1 297 ? 8.753 -13.313 43.270 1.00 89.44 297 ASN A O 1
ATOM 2252 N N . ALA A 1 298 ? 8.244 -15.212 42.184 1.00 91.25 298 ALA A N 1
ATOM 2253 C CA . ALA A 1 298 ? 7.349 -14.602 41.209 1.00 91.25 298 ALA A CA 1
ATOM 2254 C C . ALA A 1 298 ? 5.876 -14.609 41.658 1.00 91.25 298 ALA A C 1
ATOM 2256 O O . ALA A 1 298 ? 5.336 -15.661 41.992 1.00 91.25 298 ALA A O 1
ATOM 2257 N N . SER A 1 299 ? 5.206 -13.460 41.558 1.00 94.38 299 SER A N 1
ATOM 2258 C CA . SER A 1 299 ? 3.744 -13.331 41.626 1.00 94.38 299 SER A CA 1
ATOM 2259 C C . SER A 1 299 ? 3.191 -12.983 40.242 1.00 94.38 299 SER A C 1
ATOM 2261 O O . SER A 1 299 ? 3.594 -11.982 39.651 1.00 94.38 299 SER A O 1
ATOM 2263 N N . ASN A 1 300 ? 2.264 -13.783 39.713 1.00 93.12 300 ASN A N 1
ATOM 2264 C CA . ASN A 1 300 ? 1.593 -13.527 38.434 1.00 93.12 300 ASN A CA 1
ATOM 2265 C C . ASN A 1 300 ? 0.074 -13.628 38.630 1.00 93.12 300 ASN A C 1
ATOM 2267 O O . ASN A 1 300 ? -0.438 -14.719 38.870 1.00 93.12 300 ASN A O 1
ATOM 2271 N N . ILE A 1 301 ? -0.631 -12.496 38.594 1.00 95.38 301 ILE A N 1
ATOM 2272 C CA . ILE A 1 301 ? -2.015 -12.372 39.075 1.00 95.38 301 ILE A CA 1
ATOM 2273 C C . ILE A 1 301 ? -2.901 -11.766 37.982 1.00 95.38 301 ILE A C 1
ATOM 2275 O O . ILE A 1 301 ? -2.609 -10.690 37.467 1.00 95.38 301 ILE A O 1
ATOM 2279 N N . ALA A 1 302 ? -4.018 -12.424 37.672 1.00 95.19 302 ALA A N 1
ATOM 2280 C CA . ALA A 1 302 ? -5.074 -11.911 36.800 1.00 95.19 302 ALA A CA 1
ATOM 2281 C C . ALA A 1 302 ? -6.404 -11.885 37.570 1.00 95.19 302 ALA A C 1
ATOM 2283 O O . ALA A 1 302 ? -6.826 -12.916 38.091 1.00 95.19 302 ALA A O 1
ATOM 2284 N N . ALA A 1 303 ? -7.058 -10.724 37.652 1.00 95.00 303 ALA A N 1
ATOM 2285 C CA . ALA A 1 303 ? -8.304 -10.540 38.395 1.00 95.00 303 ALA A CA 1
ATOM 2286 C C . ALA A 1 303 ? -9.322 -9.683 37.618 1.00 95.00 303 ALA A C 1
ATOM 2288 O O . ALA A 1 303 ? -9.202 -8.459 37.531 1.00 95.00 303 ALA A O 1
ATOM 2289 N N . GLY A 1 304 ? -10.354 -10.329 37.075 1.00 93.56 304 GLY A N 1
ATOM 2290 C CA . GLY A 1 304 ? -11.427 -9.692 36.310 1.00 93.56 304 GLY A CA 1
ATOM 2291 C C . GLY A 1 304 ? -12.029 -10.639 35.269 1.00 93.56 304 GLY A C 1
ATOM 2292 O O . GLY A 1 304 ? -11.715 -11.827 35.238 1.00 93.56 304 GLY A O 1
ATOM 2293 N N . THR A 1 305 ? -12.916 -10.112 34.423 1.00 88.44 305 THR A N 1
ATOM 2294 C CA . THR A 1 305 ? -13.433 -10.821 33.239 1.00 88.44 305 THR A CA 1
ATOM 2295 C C . THR A 1 305 ? -12.544 -10.534 32.032 1.00 88.44 305 THR A C 1
ATOM 2297 O O . THR A 1 305 ? -12.067 -9.416 31.878 1.00 88.44 305 THR A O 1
ATOM 2300 N N . ASP A 1 306 ? -12.297 -11.527 31.176 1.00 90.62 306 ASP A N 1
ATOM 2301 C CA . ASP A 1 306 ? -11.411 -11.399 30.003 1.00 90.62 306 ASP A CA 1
ATOM 2302 C C . ASP A 1 306 ? -9.966 -10.949 30.344 1.00 90.62 306 ASP A C 1
ATOM 2304 O O . ASP A 1 306 ? -9.257 -10.390 29.508 1.00 90.62 306 ASP A O 1
ATOM 2308 N N . THR A 1 307 ? -9.525 -11.176 31.587 1.00 89.62 307 THR A N 1
ATOM 2309 C CA . THR A 1 307 ? -8.242 -10.704 32.132 1.00 89.62 307 THR A CA 1
ATOM 2310 C C . THR A 1 307 ? -7.129 -11.740 31.941 1.00 89.62 307 THR A C 1
ATOM 2312 O O . THR A 1 307 ? -7.333 -12.925 32.202 1.00 89.62 307 THR A O 1
ATOM 2315 N N . LYS A 1 308 ? -5.925 -11.308 31.544 1.00 92.44 308 LYS A N 1
ATOM 2316 C CA . LYS A 1 308 ? -4.752 -12.182 31.328 1.00 92.44 308 LYS A CA 1
ATOM 2317 C C . LYS A 1 308 ? -3.504 -11.647 32.037 1.00 92.44 308 LYS A C 1
ATOM 2319 O O . LYS A 1 308 ? -3.239 -10.450 32.011 1.00 92.44 308 LYS A O 1
ATOM 2324 N N . ALA A 1 309 ? -2.688 -12.530 32.610 1.00 94.88 309 ALA A N 1
ATOM 2325 C CA . ALA A 1 309 ? -1.379 -12.170 33.157 1.00 94.88 309 ALA A CA 1
ATOM 2326 C C . ALA A 1 309 ? -0.333 -13.208 32.731 1.00 94.88 309 ALA A C 1
ATOM 2328 O O . ALA A 1 309 ? -0.449 -14.387 33.065 1.00 94.88 309 ALA A O 1
ATOM 2329 N N . ASN A 1 310 ? 0.670 -12.776 31.968 1.00 94.44 310 ASN A N 1
ATOM 2330 C CA . ASN A 1 310 ? 1.684 -13.632 31.357 1.00 94.44 310 ASN A CA 1
ATOM 2331 C C . ASN A 1 310 ? 3.079 -13.221 31.847 1.00 94.44 310 ASN A C 1
ATOM 2333 O O . ASN A 1 310 ? 3.488 -12.081 31.626 1.00 94.44 310 ASN A O 1
ATOM 2337 N N . THR A 1 311 ? 3.820 -14.145 32.461 1.00 94.25 311 THR A N 1
ATOM 2338 C CA . THR A 1 311 ? 5.198 -13.919 32.931 1.00 94.25 311 THR A CA 1
ATOM 2339 C C . THR A 1 311 ? 6.137 -14.940 32.300 1.00 94.25 311 THR A C 1
ATOM 2341 O O . THR A 1 311 ? 5.881 -16.136 32.404 1.00 94.25 311 THR A O 1
ATOM 2344 N N . GLY A 1 312 ? 7.230 -14.490 31.676 1.00 92.81 312 GLY A N 1
ATOM 2345 C CA . GLY A 1 312 ? 8.298 -15.386 31.217 1.00 92.81 312 GLY A CA 1
ATOM 2346 C C . GLY A 1 312 ? 7.895 -16.336 30.079 1.00 92.81 312 GLY A C 1
ATOM 2347 O O . GLY A 1 312 ? 8.318 -17.492 30.048 1.00 92.81 312 GLY A O 1
ATOM 2348 N N . SER A 1 313 ? 7.007 -15.900 29.184 1.00 93.75 313 SER A N 1
ATOM 2349 C CA . SER A 1 313 ? 6.279 -16.804 28.283 1.00 93.75 313 SER A CA 1
ATOM 2350 C C . SER A 1 313 ? 6.462 -16.488 26.797 1.00 93.75 313 SER A C 1
ATOM 2352 O O . SER A 1 313 ? 6.752 -15.355 26.414 1.00 93.75 313 SER A O 1
ATOM 2354 N N . VAL A 1 314 ? 6.241 -17.486 25.939 1.00 92.56 314 VAL A N 1
ATOM 2355 C CA . VAL A 1 314 ? 5.971 -17.250 24.515 1.00 92.56 314 VAL A CA 1
ATOM 2356 C C . VAL A 1 314 ? 4.506 -17.581 24.253 1.00 92.56 314 VAL A C 1
ATOM 2358 O O . VAL A 1 314 ? 4.100 -18.735 24.357 1.00 92.56 314 VAL A O 1
ATOM 2361 N N . VAL A 1 315 ? 3.714 -16.559 23.941 1.00 90.62 315 VAL A N 1
ATOM 2362 C CA . VAL A 1 315 ? 2.276 -16.667 23.670 1.00 90.62 315 VAL A CA 1
ATOM 2363 C C . VAL A 1 315 ? 2.071 -16.740 22.162 1.00 90.62 315 VAL A C 1
ATOM 2365 O O . VAL A 1 315 ? 2.345 -15.770 21.453 1.00 90.62 315 VAL A O 1
ATOM 2368 N N . LEU A 1 316 ? 1.602 -17.889 21.680 1.00 85.12 316 LEU A N 1
ATOM 2369 C CA . LEU A 1 316 ? 1.243 -18.122 20.281 1.00 85.12 316 LEU A CA 1
ATOM 2370 C C . LEU A 1 316 ? -0.288 -18.075 20.168 1.00 85.12 316 LEU A C 1
ATOM 2372 O O . LEU A 1 316 ? -0.963 -18.923 20.749 1.00 85.12 316 LEU A O 1
ATOM 2376 N N . GLU A 1 317 ? -0.817 -17.063 19.477 1.00 75.94 317 GLU A N 1
ATOM 2377 C CA . GLU A 1 317 ? -2.257 -16.774 19.301 1.00 75.94 317 GLU A CA 1
ATOM 2378 C C . GLU A 1 317 ? -2.623 -16.580 17.820 1.00 75.94 317 GLU A C 1
ATOM 2380 O O . GLU A 1 317 ? -1.705 -16.299 17.016 1.00 75.94 317 GLU A O 1
#

pLDDT: mean 85.73, std 18.79, range [32.47, 98.75]

Foldseek 3Di:
DDDDDDDDDDDDDDDDDDDPPPPPCPDPPPPPPPPPPPQDPPAAEDADDDDEDDDFFWFWQDKDPDKWKAHQVRRHIYDHDGGHTHDAFIKIAAAQQIWTWIAGPQRKIKIFFHGWIKTFNDWDDDPVQLETDTEMETEAAKMKIQFDQDPPRPHAWHWYHYQWKIKIDNGFIKMWGDDVFKIKIFGAPPGWIWMWTPVCNPDTDIDDHQKMWMTGDVDTIDPIDGHDPVNVVVVCVRPPDPLAPEQDQPHEAEQAEDEELEEWEFEEALTETEESEAERGSYHYNYYYHQNYDYHNYHFYFYYHNTYTYYSYYHYD

Radius of gyration: 29.18 Å; chains: 1; bounding box: 98×75×66 Å

Sequence (317 aa):
MMTNNRLKETILTGVFKIFVLSLICLPFLTGSLYAKTLIPEGLVLKDKFLPGKGPSIGKIYSVQADVIIIHSDRKYGYRAKKNLPLFEGDTIITQDNGRIETLLNDGSTIILVPQTSIELSGSVYDQANGIRSSLINMILGKARFLVTKLTGFKHSEFKVRTETAIAGVRGSDFIVKTSPGFTEIAALAKTSLEVASTLSPDKLTILSDYEKTFVEKGALPSPVVKVSAEEINQIRNEFQASPGSRLSEGSVIINRFSGNNVTNIAIGKGSEANLGTVRVKGSTIKGAVINDSTATNASNIAAGTDTKANTGSVVLE